Protein AF-A0A2V5W8W7-F1 (afdb_monomer)

Secondary structure (DSSP, 8-state):
-PPEEEEEEEE-SSSEEEEEEEEEE--SS-EEEEEEEEESSSSSTTPEEEEEEE--TTS--EEEEEE-TTPEEEEEEEEES---EEEEEEE----EEEE----EEEETT--EEEE-EEES---TTS--EEEEEETTEE-TT--SSEEEE-S--GGG-EEEEEEEEETTEEEEPPPEEEEEE---S--EEEEEEEETTEEEEEEES-TT-EEEEEEESSSSS-EE---S-----EETTEEPPP-TTEEE-SS-EEEEETT-S--EEEEEE---HHHHHHHHHHHHHHHHHHHHHHTTTS--TT----HHHHGGGSGGG----GGGGGG--HHHHEE---TTS--EETTTEE------

Structure (mmCIF, N/CA/C/O backbone):
data_AF-A0A2V5W8W7-F1
#
_entry.id   AF-A0A2V5W8W7-F1
#
loop_
_atom_site.group_PDB
_atom_site.id
_atom_site.type_symbol
_atom_site.label_atom_id
_atom_site.label_alt_id
_atom_site.label_comp_id
_atom_site.label_asym_id
_atom_site.label_entity_id
_atom_site.label_seq_id
_atom_site.pdbx_PDB_ins_code
_atom_site.Cartn_x
_atom_site.Cartn_y
_atom_site.Cartn_z
_atom_site.occupancy
_atom_site.B_iso_or_equiv
_atom_site.auth_seq_id
_atom_site.auth_comp_id
_atom_site.auth_asym_id
_atom_site.auth_atom_id
_atom_site.pdbx_PDB_model_num
ATOM 1 N N . MET A 1 1 ? 43.381 13.375 -22.932 1.00 46.84 1 MET A N 1
ATOM 2 C CA . MET A 1 1 ? 42.716 12.130 -22.497 1.00 46.84 1 MET A CA 1
ATOM 3 C C . MET A 1 1 ? 41.820 11.693 -23.639 1.00 46.84 1 MET A C 1
ATOM 5 O O . MET A 1 1 ? 40.972 12.475 -24.045 1.00 46.84 1 MET A O 1
ATOM 9 N N . THR A 1 2 ? 42.087 10.545 -24.253 1.00 53.31 2 THR A N 1
ATOM 10 C CA . THR A 1 2 ? 41.260 10.010 -25.344 1.00 53.31 2 THR A CA 1
ATOM 11 C C . THR A 1 2 ? 39.980 9.432 -24.752 1.00 53.31 2 THR A C 1
ATOM 13 O O . THR A 1 2 ? 40.057 8.518 -23.934 1.00 53.31 2 THR A O 1
ATOM 16 N N . ASN A 1 3 ? 38.820 9.970 -25.135 1.00 62.59 3 ASN A N 1
ATOM 17 C CA . ASN A 1 3 ? 37.530 9.375 -24.789 1.00 62.59 3 ASN A CA 1
ATOM 18 C C . ASN A 1 3 ? 37.448 7.985 -25.428 1.00 62.59 3 ASN A C 1
ATOM 20 O O . ASN A 1 3 ? 37.616 7.855 -26.642 1.00 62.59 3 ASN A O 1
ATOM 24 N N . ALA A 1 4 ? 37.209 6.964 -24.611 1.00 76.44 4 ALA A N 1
ATOM 25 C CA . ALA A 1 4 ? 36.971 5.604 -25.070 1.00 76.44 4 ALA A CA 1
ATOM 26 C C . ALA A 1 4 ? 35.471 5.308 -24.995 1.00 76.44 4 ALA A C 1
ATOM 28 O O . ALA A 1 4 ? 34.757 5.849 -24.146 1.00 76.44 4 ALA A O 1
ATOM 29 N N . SER A 1 5 ? 34.986 4.454 -25.895 1.00 83.38 5 SER A N 1
ATOM 30 C CA . SER A 1 5 ? 33.597 4.006 -25.885 1.00 83.38 5 SER A CA 1
ATOM 31 C C . SER A 1 5 ? 33.511 2.498 -26.014 1.00 83.38 5 SER A C 1
ATOM 33 O O . SER A 1 5 ? 34.171 1.924 -26.882 1.00 83.38 5 SER A O 1
ATOM 35 N N . VAL A 1 6 ? 32.647 1.887 -25.215 1.00 86.25 6 VAL A N 1
ATOM 36 C CA . VAL A 1 6 ? 32.260 0.482 -25.354 1.00 86.25 6 VAL A CA 1
ATOM 37 C C . VAL A 1 6 ? 30.863 0.432 -25.950 1.00 86.25 6 VAL A C 1
ATOM 39 O O . VAL A 1 6 ? 29.999 1.226 -25.574 1.00 86.25 6 VAL A O 1
ATOM 42 N N . TRP A 1 7 ? 30.661 -0.490 -26.886 1.00 87.81 7 TRP A N 1
ATOM 43 C CA . TRP A 1 7 ? 29.392 -0.690 -27.571 1.00 87.81 7 TRP A CA 1
ATOM 44 C C . TRP A 1 7 ? 28.920 -2.123 -27.409 1.00 87.81 7 TRP A C 1
ATOM 46 O O . TRP A 1 7 ? 29.720 -3.056 -27.474 1.00 87.81 7 TRP A O 1
ATOM 56 N N . TRP A 1 8 ? 27.614 -2.294 -27.259 1.00 89.25 8 TRP A N 1
ATOM 57 C CA . TRP A 1 8 ? 26.975 -3.599 -27.328 1.00 89.25 8 TRP A CA 1
ATOM 58 C C . TRP A 1 8 ? 25.618 -3.487 -28.017 1.00 89.25 8 TRP A C 1
ATOM 60 O O . TRP A 1 8 ? 24.941 -2.459 -27.953 1.00 89.25 8 TRP A O 1
ATOM 70 N N . SER A 1 9 ? 25.229 -4.564 -28.694 1.00 89.88 9 SER A N 1
ATOM 71 C CA . SER A 1 9 ? 23.929 -4.671 -29.346 1.00 89.88 9 SER A CA 1
ATOM 72 C C . SER A 1 9 ? 22.943 -5.385 -28.430 1.00 89.88 9 SER A C 1
ATOM 74 O O . SER A 1 9 ? 23.269 -6.400 -27.817 1.00 89.88 9 SER A O 1
ATOM 76 N N . TRP A 1 10 ? 21.720 -4.876 -28.372 1.00 91.94 10 TRP A N 1
ATOM 77 C CA . TRP A 1 10 ? 20.613 -5.475 -27.642 1.00 91.94 10 TRP A CA 1
ATOM 78 C C . TRP A 1 10 ? 19.365 -5.465 -28.526 1.00 91.94 10 TRP A C 1
ATOM 80 O O . TRP A 1 10 ? 19.075 -4.465 -29.179 1.00 91.94 10 TRP A O 1
ATOM 90 N N . VAL A 1 11 ? 18.639 -6.580 -28.575 1.00 91.38 11 VAL A N 1
ATOM 91 C CA . VAL A 1 11 ? 17.399 -6.700 -29.352 1.00 91.38 11 VAL A CA 1
ATOM 92 C C . VAL A 1 11 ? 16.232 -6.718 -28.382 1.00 91.38 11 VAL A C 1
ATOM 94 O O . VAL A 1 11 ? 16.190 -7.564 -27.491 1.00 91.38 11 VAL A O 1
ATOM 97 N N . ALA A 1 12 ? 15.291 -5.798 -28.571 1.00 89.81 12 ALA A N 1
ATOM 98 C CA . ALA A 1 12 ? 14.105 -5.730 -27.732 1.00 89.81 12 ALA A CA 1
ATOM 99 C C . ALA A 1 12 ? 13.198 -6.942 -27.961 1.00 89.81 12 ALA A C 1
ATOM 101 O O . ALA A 1 12 ? 12.876 -7.286 -29.103 1.00 89.81 12 ALA A O 1
ATOM 102 N N . SER A 1 13 ? 12.766 -7.570 -26.873 1.00 88.56 13 SER A N 1
ATOM 103 C CA . SER A 1 13 ? 11.838 -8.699 -26.893 1.00 88.56 13 SER A CA 1
ATOM 104 C C . SER A 1 13 ? 10.384 -8.241 -26.791 1.00 88.56 13 SER A C 1
ATOM 106 O O . SER A 1 13 ? 9.493 -8.876 -27.357 1.00 88.56 13 SER A O 1
ATOM 108 N N . THR A 1 14 ? 10.147 -7.099 -26.140 1.00 85.12 14 THR A N 1
ATOM 109 C CA . THR A 1 14 ? 8.818 -6.508 -25.960 1.00 85.12 14 THR A CA 1
ATOM 110 C C . THR A 1 14 ? 8.793 -5.028 -26.347 1.00 85.12 14 THR A C 1
ATOM 112 O O . THR A 1 14 ? 9.828 -4.382 -26.511 1.00 85.12 14 THR A O 1
ATOM 115 N N . SER A 1 15 ? 7.591 -4.482 -26.560 1.00 87.62 15 SER A N 1
ATOM 116 C CA . SER A 1 15 ? 7.398 -3.039 -26.723 1.00 87.62 15 SER A CA 1
ATOM 117 C C . SER A 1 15 ? 7.250 -2.375 -25.363 1.00 87.62 15 SER A C 1
ATOM 119 O O . SER A 1 15 ? 6.415 -2.808 -24.566 1.00 87.62 15 SER A O 1
ATOM 121 N N . GLY A 1 16 ? 7.952 -1.271 -25.138 1.00 86.88 16 GLY A N 1
ATOM 122 C CA . GLY A 1 16 ? 7.753 -0.468 -23.938 1.00 86.88 16 GLY A CA 1
ATOM 123 C C . GLY A 1 16 ? 9.021 0.218 -23.450 1.00 86.88 16 GLY A C 1
ATOM 124 O O . GLY A 1 16 ? 10.046 0.202 -24.133 1.00 86.88 16 GLY A O 1
ATOM 125 N N . PRO A 1 17 ? 8.954 0.859 -22.277 1.00 89.75 17 PRO A N 1
ATOM 126 C CA . PRO A 1 17 ? 10.115 1.453 -21.644 1.00 89.75 17 PRO A CA 1
ATOM 127 C C . PRO A 1 17 ? 11.169 0.397 -21.304 1.00 89.75 17 PRO A C 1
ATOM 129 O O . PRO A 1 17 ? 10.857 -0.708 -20.860 1.00 89.75 17 PRO A O 1
ATOM 132 N N . VAL A 1 18 ? 12.426 0.777 -21.477 1.00 90.31 18 VAL A N 1
ATOM 133 C CA . VAL A 1 18 ? 13.604 -0.001 -21.107 1.00 90.31 18 VAL A CA 1
ATOM 134 C C . VAL A 1 18 ? 14.510 0.900 -20.299 1.00 90.31 18 VAL A C 1
ATOM 136 O O . VAL A 1 18 ? 14.784 2.029 -20.710 1.00 90.31 18 VAL A O 1
ATOM 139 N N . THR A 1 19 ? 14.987 0.398 -19.167 1.00 90.25 19 THR A N 1
ATOM 140 C CA . THR A 1 19 ? 15.919 1.113 -18.298 1.00 90.25 19 THR A CA 1
ATOM 141 C C . THR A 1 19 ? 17.306 0.494 -18.397 1.00 90.25 19 THR A C 1
ATOM 143 O O . THR A 1 19 ? 17.494 -0.704 -18.178 1.00 90.25 19 THR A O 1
ATOM 146 N N . LEU A 1 20 ? 18.280 1.340 -18.717 1.00 89.62 20 LEU A N 1
ATOM 147 C CA . LEU A 1 20 ? 19.706 1.067 -18.606 1.00 89.62 20 LEU A CA 1
ATOM 148 C C . LEU A 1 20 ? 20.193 1.638 -17.287 1.00 89.62 20 LEU A C 1
ATOM 150 O O . LEU A 1 20 ? 19.921 2.798 -16.995 1.00 89.62 20 LEU A O 1
ATOM 154 N N . GLU A 1 21 ? 20.927 0.853 -16.516 1.00 86.56 21 GLU A N 1
ATOM 155 C CA . GLU A 1 21 ? 21.410 1.257 -15.200 1.00 86.56 21 GLU A CA 1
ATOM 156 C C . GLU A 1 21 ? 22.853 0.805 -15.004 1.00 86.56 21 GLU A C 1
ATOM 158 O O . GLU A 1 21 ? 23.174 -0.368 -15.215 1.00 86.56 21 GLU A O 1
ATOM 163 N N . VAL A 1 22 ? 23.723 1.724 -14.578 1.00 83.69 22 VAL A N 1
ATOM 164 C CA . VAL A 1 22 ? 25.091 1.376 -14.168 1.00 83.69 22 VAL A CA 1
ATOM 165 C C . VAL A 1 22 ? 25.065 0.931 -12.710 1.00 83.69 22 VAL A C 1
ATOM 167 O O . VAL A 1 22 ? 24.858 1.741 -11.807 1.00 83.69 22 VAL A O 1
ATOM 170 N N . LEU A 1 23 ? 25.292 -0.362 -12.482 1.00 81.06 23 LEU A N 1
ATOM 171 C CA . LEU A 1 23 ? 25.278 -0.963 -11.147 1.00 81.06 23 LEU A CA 1
ATOM 172 C C . LEU A 1 23 ? 26.592 -0.734 -10.396 1.00 81.06 23 LEU A C 1
ATOM 174 O O . LEU A 1 23 ? 26.587 -0.509 -9.188 1.00 81.06 23 LEU A O 1
ATOM 178 N N . SER A 1 24 ? 27.722 -0.793 -11.100 1.00 79.19 24 SER A N 1
ATOM 179 C CA . SER A 1 24 ? 29.052 -0.596 -10.519 1.00 79.19 24 SER A CA 1
ATOM 180 C C . SER A 1 24 ? 30.058 -0.147 -11.573 1.00 79.19 24 SER A C 1
ATOM 182 O O . SER A 1 24 ? 29.868 -0.385 -12.768 1.00 79.19 24 SER A O 1
ATOM 184 N N . PHE A 1 25 ? 31.129 0.503 -11.121 1.00 77.31 25 PHE A N 1
ATOM 185 C CA . PHE A 1 25 ? 32.280 0.874 -11.938 1.00 77.31 25 PHE A CA 1
ATOM 186 C C . PHE A 1 25 ? 33.530 1.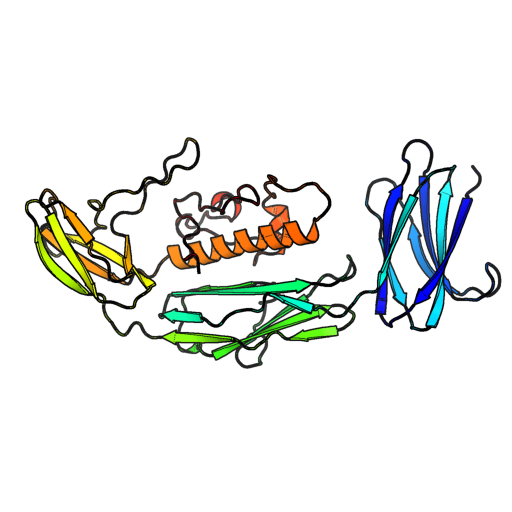033 -11.057 1.00 77.31 25 PHE A C 1
ATOM 188 O O . PHE A 1 25 ? 33.411 1.322 -9.864 1.00 77.31 25 PHE A O 1
ATOM 195 N N . SER A 1 26 ? 34.728 0.842 -11.614 1.00 74.25 26 SER A N 1
ATOM 196 C CA . SER A 1 26 ? 35.977 1.059 -10.871 1.00 74.25 26 SER A CA 1
ATOM 197 C C . SER A 1 26 ? 36.223 2.556 -10.607 1.00 74.25 26 SER A C 1
ATOM 199 O O . SER A 1 26 ? 36.074 3.390 -11.491 1.00 74.25 26 SER A O 1
ATOM 201 N N . THR A 1 27 ? 36.596 2.929 -9.378 1.00 65.38 27 THR A N 1
ATOM 202 C CA . THR A 1 27 ? 36.672 4.345 -8.950 1.00 65.38 27 THR A CA 1
ATOM 203 C C . THR A 1 27 ? 38.059 4.975 -9.050 1.00 65.38 27 THR A C 1
ATOM 205 O O . THR A 1 27 ? 38.181 6.189 -8.919 1.00 65.38 27 THR A O 1
ATOM 208 N N . ASN A 1 28 ? 39.113 4.174 -9.232 1.00 61.91 28 ASN A N 1
ATOM 209 C CA . ASN A 1 28 ? 40.481 4.661 -9.025 1.00 61.91 28 ASN A CA 1
ATOM 210 C C . ASN A 1 28 ? 41.075 5.387 -10.240 1.00 61.91 28 ASN A C 1
ATOM 212 O O . ASN A 1 28 ? 41.965 6.200 -10.043 1.00 61.91 28 ASN A O 1
ATOM 216 N N . ASP A 1 29 ? 40.547 5.170 -11.451 1.00 61.09 29 ASP A N 1
ATOM 217 C CA . ASP A 1 29 ? 40.968 5.893 -12.666 1.00 61.09 29 ASP A CA 1
ATOM 218 C C . ASP A 1 29 ? 39.866 6.028 -13.733 1.00 61.09 29 ASP A C 1
ATOM 220 O O . ASP A 1 29 ? 39.962 6.887 -14.611 1.00 61.09 29 ASP A O 1
ATOM 224 N N . PHE A 1 30 ? 38.810 5.214 -13.684 1.00 68.81 30 PHE A N 1
ATOM 225 C CA . PHE A 1 30 ? 37.739 5.231 -14.675 1.00 68.81 30 PHE A CA 1
ATOM 226 C C . PHE A 1 30 ? 36.708 6.320 -14.354 1.00 68.81 30 PHE A C 1
ATOM 228 O O . PHE A 1 30 ? 36.117 6.345 -13.274 1.00 68.81 30 PHE A O 1
ATOM 235 N N . LYS A 1 31 ? 36.488 7.238 -15.303 1.00 74.00 31 LYS A N 1
ATOM 236 C CA . LYS A 1 31 ? 35.411 8.234 -15.214 1.00 74.00 31 LYS A CA 1
ATOM 237 C C . LYS A 1 31 ? 34.349 7.907 -16.242 1.00 74.00 31 LYS A C 1
ATOM 239 O O . LYS A 1 31 ? 34.639 7.847 -17.438 1.00 74.00 31 LYS A O 1
ATOM 244 N N . LEU A 1 32 ? 33.125 7.729 -15.765 1.0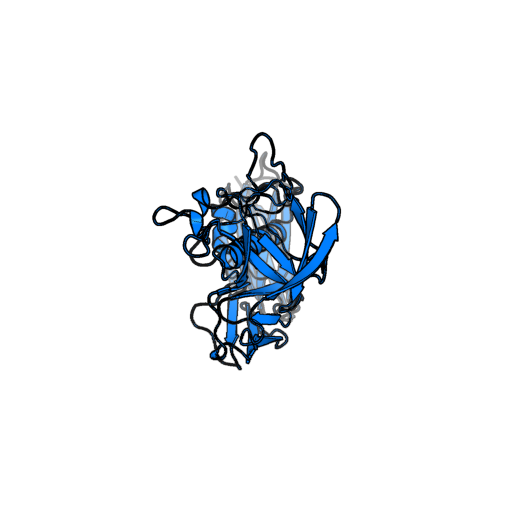0 76.19 32 LEU A N 1
ATOM 245 C CA . LEU A 1 32 ? 31.952 7.652 -16.619 1.00 76.19 32 LEU A CA 1
ATOM 246 C C . LEU A 1 32 ? 31.731 9.010 -17.300 1.00 76.19 32 LEU A C 1
ATOM 248 O O . LEU A 1 32 ? 31.947 10.054 -16.693 1.00 76.19 32 LEU A O 1
ATOM 252 N N . GLY A 1 33 ? 31.367 8.974 -18.580 1.00 81.81 33 GLY A N 1
ATOM 253 C CA . GLY A 1 33 ? 31.114 10.153 -19.403 1.00 81.81 33 GLY A CA 1
ATOM 254 C C . GLY A 1 33 ? 29.653 10.249 -19.824 1.00 81.81 33 GLY A C 1
ATOM 255 O O . GLY A 1 33 ? 28.974 11.201 -19.460 1.00 81.81 33 GLY A O 1
ATOM 256 N N . ALA A 1 34 ? 29.154 9.270 -20.580 1.00 86.19 34 ALA A N 1
ATOM 257 C CA . ALA A 1 34 ? 27.769 9.257 -21.054 1.00 86.19 34 ALA A CA 1
ATOM 258 C C . ALA A 1 34 ? 27.275 7.835 -21.348 1.00 86.19 34 ALA A C 1
ATOM 260 O O . ALA A 1 34 ? 28.076 6.965 -21.692 1.00 86.19 34 ALA A O 1
ATOM 261 N N . ILE A 1 35 ? 25.962 7.616 -21.268 1.00 89.12 35 ILE A N 1
ATOM 262 C CA . ILE A 1 35 ? 25.295 6.474 -21.909 1.00 89.12 35 ILE A CA 1
ATOM 263 C C . ILE A 1 35 ? 24.465 7.000 -23.061 1.00 89.12 35 ILE A C 1
ATOM 265 O O . ILE A 1 35 ? 23.683 7.923 -22.860 1.00 89.12 35 ILE A O 1
ATOM 269 N N . ASP A 1 36 ? 24.583 6.365 -24.224 1.00 90.19 36 ASP A N 1
ATOM 270 C CA . ASP A 1 36 ? 23.767 6.664 -25.394 1.00 90.19 36 ASP A CA 1
ATOM 271 C C . ASP A 1 36 ? 23.129 5.404 -25.972 1.00 90.19 36 ASP A C 1
ATOM 273 O O . ASP A 1 36 ? 23.681 4.304 -25.912 1.00 90.19 36 ASP A O 1
ATOM 277 N N . VAL A 1 37 ? 21.976 5.590 -26.595 1.00 92.25 37 VAL A N 1
ATOM 278 C CA . VAL A 1 37 ? 21.189 4.560 -27.260 1.00 92.25 37 VAL A CA 1
ATOM 279 C C . VAL A 1 37 ? 20.973 4.990 -28.696 1.00 92.25 37 VAL A C 1
ATOM 281 O O . VAL A 1 37 ? 20.543 6.111 -28.967 1.00 92.25 37 VAL A O 1
ATOM 284 N N . TRP A 1 38 ? 21.250 4.078 -29.614 1.00 91.25 38 TRP A N 1
ATOM 285 C CA . TRP A 1 38 ? 21.109 4.276 -31.048 1.00 91.25 38 TRP A CA 1
ATOM 286 C C . TRP A 1 38 ? 20.330 3.111 -31.661 1.00 91.25 38 TRP A C 1
ATOM 288 O O . TRP A 1 38 ? 20.269 2.025 -31.091 1.00 91.25 38 TRP A O 1
ATOM 298 N N . THR A 1 39 ? 19.757 3.310 -32.843 1.00 88.50 39 THR A N 1
ATOM 299 C CA . THR A 1 39 ? 19.228 2.232 -33.702 1.00 88.50 39 THR A CA 1
ATOM 300 C C . THR A 1 39 ? 19.976 2.209 -35.027 1.00 88.50 39 THR A C 1
ATOM 302 O O . THR A 1 39 ? 20.524 3.232 -35.433 1.00 88.50 39 THR A O 1
ATOM 305 N N . GLY A 1 40 ? 19.994 1.059 -35.706 1.00 76.81 40 GLY A N 1
ATOM 306 C CA . G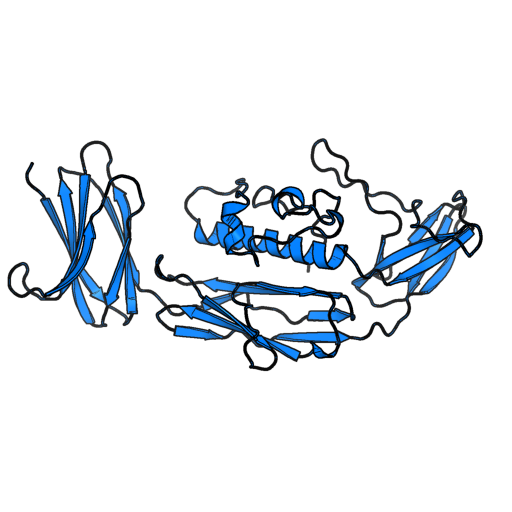LY A 1 40 ? 20.644 0.880 -37.010 1.00 76.81 40 GLY A CA 1
ATOM 307 C C . GLY A 1 40 ? 21.702 -0.227 -37.008 1.00 76.81 40 GLY A C 1
ATOM 308 O O . GLY A 1 40 ? 22.147 -0.692 -35.958 1.00 76.81 40 GLY A O 1
ATOM 309 N N . THR A 1 41 ? 22.087 -0.678 -38.203 1.00 65.81 41 THR A N 1
ATOM 310 C CA . THR A 1 41 ? 22.961 -1.848 -38.397 1.00 65.81 41 THR A CA 1
ATOM 311 C C . THR A 1 41 ? 24.440 -1.501 -38.578 1.00 65.81 41 THR A C 1
ATOM 313 O O . THR A 1 41 ? 25.268 -2.392 -38.439 1.00 65.81 41 THR A O 1
ATOM 316 N N . ASN A 1 42 ? 24.789 -0.230 -38.830 1.00 59.94 42 ASN A N 1
ATOM 317 C CA . ASN A 1 42 ? 26.167 0.228 -39.042 1.00 59.94 42 ASN A CA 1
ATOM 318 C C . ASN A 1 42 ? 26.442 1.509 -38.235 1.00 59.94 42 ASN A C 1
ATOM 320 O O . ASN A 1 42 ? 25.964 2.587 -38.575 1.00 59.94 42 ASN A O 1
ATOM 324 N N . LEU A 1 43 ? 27.218 1.408 -37.159 1.00 64.00 43 LEU A N 1
ATOM 325 C CA . LEU A 1 43 ? 27.724 2.575 -36.430 1.00 64.00 43 LEU A CA 1
ATOM 326 C C . LEU A 1 43 ? 29.097 2.981 -36.986 1.00 64.00 43 LEU A C 1
ATOM 328 O O . LEU A 1 43 ? 29.912 2.090 -37.223 1.00 64.00 43 LEU A O 1
ATOM 332 N N . PRO A 1 44 ? 29.406 4.283 -37.170 1.00 54.00 44 PRO A N 1
ATOM 333 C CA . PRO A 1 44 ? 28.592 5.465 -36.858 1.00 54.00 44 PRO A CA 1
ATOM 334 C C . PRO A 1 44 ? 27.750 5.996 -38.042 1.00 54.00 44 PRO A C 1
ATOM 336 O O . PRO A 1 44 ? 27.027 6.975 -37.881 1.00 54.00 44 PRO A O 1
ATOM 339 N N . SER A 1 45 ? 27.842 5.405 -39.238 1.00 57.00 45 SER A N 1
ATOM 340 C CA . SER A 1 45 ? 27.116 5.861 -40.433 1.00 57.00 45 SER A CA 1
ATOM 341 C C . SER A 1 45 ? 25.842 5.053 -40.680 1.00 57.00 45 SER A C 1
ATOM 343 O O . SER A 1 45 ? 25.911 3.896 -41.090 1.00 57.00 45 SER A O 1
ATOM 345 N N . GLY A 1 46 ? 24.685 5.696 -40.501 1.00 62.03 46 GLY A N 1
ATOM 346 C CA . GLY A 1 46 ? 23.360 5.081 -40.673 1.00 62.03 46 GLY A CA 1
ATOM 347 C C . GLY A 1 46 ? 22.646 4.754 -39.359 1.00 62.03 46 GLY A C 1
ATOM 348 O O . GLY A 1 46 ? 21.661 4.019 -39.373 1.00 62.03 46 GLY A O 1
ATOM 349 N N . SER A 1 47 ? 23.128 5.289 -38.234 1.00 72.12 47 SER A N 1
ATOM 350 C CA . SER A 1 47 ? 22.487 5.146 -36.930 1.00 72.12 47 SER A CA 1
ATOM 351 C C . SER A 1 47 ? 21.616 6.343 -36.559 1.00 72.12 47 SER A C 1
ATOM 353 O O . SER A 1 47 ? 22.053 7.485 -36.698 1.00 72.12 47 SER A O 1
ATOM 355 N N . ASN A 1 48 ? 20.437 6.088 -35.994 1.00 85.50 48 ASN A N 1
ATOM 356 C CA . ASN A 1 48 ? 19.581 7.131 -35.430 1.00 85.50 48 ASN A CA 1
ATOM 357 C C . ASN A 1 48 ? 19.761 7.186 -33.913 1.00 85.50 48 ASN A C 1
ATOM 359 O O . ASN A 1 48 ? 19.628 6.161 -33.241 1.00 85.50 48 ASN A O 1
ATOM 363 N N . PHE A 1 49 ? 20.058 8.373 -33.382 1.00 88.06 49 PHE A N 1
ATOM 364 C CA . PHE A 1 49 ? 20.107 8.607 -31.940 1.00 88.06 49 PHE A CA 1
ATOM 365 C C . PHE A 1 49 ? 18.708 8.436 -31.342 1.00 88.06 49 PHE A C 1
ATOM 367 O O . PHE A 1 49 ? 17.739 8.975 -31.876 1.00 88.06 49 PHE A O 1
ATOM 374 N N . VAL A 1 50 ? 18.607 7.686 -30.247 1.00 91.19 50 VAL A N 1
ATOM 375 C CA . VAL A 1 50 ? 17.346 7.418 -29.541 1.00 91.19 50 VAL A CA 1
ATOM 376 C C . VAL A 1 50 ? 17.290 8.208 -28.242 1.00 91.19 50 VAL A C 1
ATOM 378 O O . VAL A 1 50 ? 16.321 8.920 -27.996 1.00 91.19 50 VAL A O 1
ATOM 381 N N . ALA A 1 51 ? 18.312 8.065 -27.398 1.00 91.00 51 ALA A N 1
ATOM 382 C CA . ALA A 1 51 ? 18.364 8.682 -26.079 1.00 91.00 51 ALA A CA 1
ATOM 383 C C . ALA A 1 51 ? 19.804 8.721 -25.564 1.00 91.00 51 ALA A C 1
ATOM 385 O O . ALA A 1 51 ? 20.630 7.910 -25.977 1.00 91.00 51 ALA A O 1
ATOM 386 N N . GLY A 1 52 ? 20.096 9.618 -24.626 1.00 88.81 52 GLY A N 1
ATOM 387 C CA . GLY A 1 52 ? 21.396 9.657 -23.970 1.00 88.81 52 GLY A CA 1
ATOM 388 C C . GLY A 1 52 ? 21.389 10.505 -22.707 1.00 88.81 52 GLY A C 1
ATOM 389 O O . GLY A 1 52 ? 20.508 11.344 -22.517 1.00 88.81 52 GLY A O 1
ATOM 390 N N . ILE A 1 53 ? 22.358 10.257 -21.832 1.00 86.62 53 ILE A N 1
ATOM 391 C CA . ILE A 1 53 ? 22.541 10.977 -20.571 1.00 86.62 53 ILE A CA 1
ATOM 392 C C . ILE A 1 53 ? 24.029 11.123 -20.252 1.00 86.62 53 ILE A C 1
ATOM 394 O O . ILE A 1 53 ? 24.800 10.176 -20.415 1.00 86.62 53 ILE A O 1
ATOM 398 N N . SER A 1 54 ? 24.423 12.298 -19.759 1.00 85.00 54 SER A N 1
ATOM 399 C CA . SER A 1 54 ? 25.755 12.527 -19.194 1.00 85.00 54 SER A CA 1
ATOM 400 C C . SER A 1 54 ? 25.849 11.935 -17.790 1.00 85.00 54 SER A C 1
ATOM 402 O O . SER A 1 54 ? 24.949 12.100 -16.968 1.00 85.00 54 SER A O 1
ATOM 404 N N . LEU A 1 55 ? 26.949 11.246 -17.512 1.00 76.38 55 LEU A N 1
ATOM 405 C CA . LEU A 1 55 ? 27.193 10.554 -16.257 1.00 76.38 55 LEU A CA 1
ATOM 406 C C . LEU A 1 55 ? 28.135 11.380 -15.377 1.00 76.38 55 LEU A C 1
ATOM 408 O O . LEU A 1 55 ? 29.350 11.252 -15.485 1.00 76.38 55 LEU A O 1
ATOM 412 N N . ASP A 1 56 ? 27.581 12.215 -14.497 1.00 65.19 56 ASP A N 1
ATOM 413 C CA . ASP A 1 56 ? 28.376 12.942 -13.501 1.00 65.19 56 ASP A CA 1
ATOM 414 C C . ASP A 1 56 ? 28.624 12.091 -12.242 1.00 65.19 56 ASP A C 1
ATOM 416 O O . ASP A 1 56 ? 27.771 11.326 -11.783 1.00 65.19 56 ASP A O 1
ATOM 420 N N . ILE A 1 57 ? 29.823 12.228 -11.670 1.00 53.78 57 ILE A N 1
ATOM 421 C CA . ILE A 1 57 ? 30.313 11.434 -10.535 1.00 53.78 57 ILE A CA 1
ATOM 422 C C . ILE A 1 57 ? 29.457 11.737 -9.289 1.00 53.78 57 ILE A C 1
ATOM 424 O O . ILE A 1 57 ? 29.527 12.841 -8.754 1.00 53.78 57 ILE A O 1
ATOM 428 N N . GLY A 1 58 ? 28.668 10.766 -8.804 1.00 51.59 58 GLY A N 1
ATOM 429 C CA . GLY A 1 58 ? 27.996 10.862 -7.493 1.00 51.59 58 GLY A CA 1
ATOM 430 C C . GLY A 1 58 ? 26.571 10.303 -7.366 1.00 51.59 58 GLY A C 1
ATOM 431 O O . GLY A 1 58 ? 26.021 10.343 -6.267 1.00 51.59 58 GLY A O 1
ATOM 432 N N . ARG A 1 59 ? 25.949 9.776 -8.430 1.00 53.28 59 ARG A N 1
ATOM 433 C CA . ARG A 1 59 ? 24.637 9.093 -8.361 1.00 53.28 59 ARG A CA 1
ATOM 434 C C . ARG A 1 59 ? 24.632 7.838 -9.227 1.00 53.28 59 ARG A C 1
ATOM 436 O O . ARG A 1 59 ? 25.313 7.831 -10.242 1.00 53.28 59 ARG A O 1
ATOM 443 N N . HIS A 1 60 ? 23.854 6.818 -8.845 1.00 61.50 60 HIS A N 1
ATOM 444 C CA . HIS A 1 60 ? 23.533 5.668 -9.703 1.00 61.50 60 HIS A CA 1
ATOM 445 C C . HIS A 1 60 ? 22.770 6.174 -10.934 1.00 61.50 60 HIS A C 1
ATOM 447 O O . HIS A 1 60 ? 21.608 6.568 -10.799 1.00 61.50 60 HIS A O 1
ATOM 453 N N . PRO A 1 61 ? 23.402 6.254 -12.114 1.00 76.50 61 PRO A N 1
ATOM 454 C CA . PRO A 1 61 ? 22.763 6.854 -13.259 1.00 76.50 61 PRO A CA 1
ATOM 455 C C . PRO A 1 61 ? 21.974 5.803 -14.032 1.00 76.50 61 PRO A C 1
ATOM 457 O O . PRO A 1 61 ? 22.467 4.709 -14.326 1.00 76.50 61 PRO A O 1
ATOM 460 N N . PHE A 1 62 ? 20.750 6.170 -14.391 1.00 82.25 62 PHE A N 1
ATOM 461 C CA . PHE A 1 62 ? 19.887 5.366 -15.237 1.00 82.25 62 PHE A CA 1
ATOM 462 C C . PHE A 1 62 ? 19.408 6.176 -16.444 1.00 82.25 62 PHE A C 1
ATOM 464 O O . PHE A 1 62 ? 19.233 7.393 -16.368 1.00 82.25 62 PHE A O 1
ATOM 471 N N . LEU A 1 63 ? 19.178 5.486 -17.558 1.00 87.56 63 LEU A N 1
ATOM 472 C CA . LEU A 1 63 ? 18.595 6.032 -18.779 1.00 87.56 63 LEU A CA 1
ATOM 473 C C . LEU A 1 63 ? 17.381 5.191 -19.160 1.00 87.56 63 LEU A C 1
ATOM 475 O O . LEU A 1 63 ? 17.503 3.979 -19.322 1.00 87.56 63 LEU A O 1
ATOM 479 N N . THR A 1 64 ? 16.232 5.835 -19.348 1.00 89.19 64 THR A N 1
ATOM 480 C CA . THR A 1 64 ? 15.020 5.172 -19.838 1.00 89.19 64 THR A CA 1
ATOM 481 C C . THR A 1 64 ? 14.733 5.601 -21.271 1.00 89.19 64 THR A C 1
ATOM 483 O O . THR A 1 64 ? 14.757 6.792 -21.576 1.00 89.19 64 THR A O 1
ATOM 486 N N . PHE A 1 65 ? 14.428 4.645 -22.146 1.00 91.06 65 PHE A N 1
ATOM 487 C CA . PHE A 1 65 ? 14.001 4.897 -23.525 1.00 91.06 65 PHE A CA 1
ATOM 488 C C . PHE A 1 65 ? 12.881 3.933 -23.929 1.00 91.06 65 PHE A C 1
ATOM 490 O O . PHE A 1 65 ? 12.669 2.917 -23.275 1.00 91.06 65 PHE A O 1
ATOM 497 N N . SER A 1 66 ? 12.139 4.251 -24.991 1.00 91.25 66 SER A N 1
ATOM 498 C CA . SER A 1 66 ? 11.089 3.364 -25.512 1.00 91.25 66 SER A CA 1
ATOM 499 C C . SER A 1 66 ? 11.657 2.422 -26.569 1.00 91.25 66 SER A C 1
ATOM 501 O O . SER A 1 66 ? 12.226 2.877 -27.564 1.00 91.25 66 SER A O 1
ATOM 503 N N . ALA A 1 67 ? 11.485 1.119 -26.362 1.00 91.38 67 ALA A N 1
ATOM 504 C CA . ALA A 1 67 ? 11.922 0.077 -27.273 1.00 91.38 67 ALA A CA 1
ATOM 505 C C . ALA A 1 67 ? 10.759 -0.527 -28.073 1.00 91.38 67 ALA A C 1
ATOM 507 O O . ALA A 1 67 ? 9.623 -0.601 -27.599 1.00 91.38 67 ALA A O 1
ATOM 508 N N . SER A 1 68 ? 11.056 -0.959 -29.300 1.00 91.06 68 SER A N 1
ATOM 509 C CA . SER A 1 68 ? 10.133 -1.678 -30.184 1.00 91.06 68 SER A CA 1
ATOM 510 C C . SER A 1 68 ? 10.634 -3.104 -30.433 1.00 91.06 68 SER A C 1
ATOM 512 O O . SER A 1 68 ? 11.817 -3.271 -30.739 1.00 91.06 68 SER A O 1
ATOM 514 N N . PRO A 1 69 ? 9.767 -4.129 -30.348 1.00 91.56 69 PRO A N 1
ATOM 515 C CA . PRO A 1 69 ? 10.174 -5.529 -30.410 1.00 91.56 69 PRO A CA 1
ATOM 516 C C . PRO A 1 69 ? 10.851 -5.857 -31.745 1.00 91.56 69 PRO A C 1
ATOM 518 O O . PRO A 1 69 ? 10.467 -5.343 -32.796 1.00 91.56 69 PRO A O 1
ATOM 521 N N . GLY A 1 70 ? 11.889 -6.692 -31.699 1.00 89.75 70 GLY A N 1
ATOM 522 C CA . GLY A 1 70 ? 12.697 -7.073 -32.860 1.00 89.75 70 GLY A CA 1
ATOM 523 C C . GLY A 1 70 ? 13.646 -5.984 -33.372 1.00 89.75 70 GLY A C 1
ATOM 524 O O . GLY A 1 70 ? 14.408 -6.237 -34.304 1.00 89.75 70 GLY A O 1
ATOM 525 N N . THR A 1 71 ? 13.641 -4.787 -32.777 1.00 90.06 71 THR A N 1
ATOM 526 C CA . THR A 1 71 ? 14.573 -3.713 -33.148 1.00 90.06 71 THR A CA 1
ATOM 527 C C . THR A 1 71 ? 15.903 -3.901 -32.428 1.00 90.06 71 THR A C 1
ATOM 529 O O . THR A 1 71 ? 15.942 -4.052 -31.205 1.00 90.06 71 THR A O 1
ATOM 532 N N . THR A 1 72 ? 17.001 -3.858 -33.183 1.00 90.56 72 THR A N 1
ATOM 533 C CA . THR A 1 72 ? 18.354 -3.859 -32.621 1.00 90.56 72 THR A CA 1
ATOM 534 C C . THR A 1 72 ? 18.741 -2.449 -32.195 1.00 90.56 72 THR A C 1
ATOM 536 O O . THR A 1 72 ? 18.890 -1.548 -33.027 1.00 90.56 72 THR A O 1
ATOM 539 N N . TYR A 1 73 ? 18.947 -2.280 -30.896 1.00 91.81 73 TYR A N 1
ATOM 540 C CA . TYR A 1 73 ? 19.512 -1.083 -30.299 1.00 91.81 73 TYR A CA 1
ATOM 541 C C . TYR A 1 73 ? 21.007 -1.270 -30.078 1.00 91.81 73 TYR A C 1
ATOM 543 O O . TYR A 1 73 ? 21.470 -2.326 -29.648 1.00 91.81 73 TYR A O 1
ATOM 551 N N . GLN A 1 74 ? 21.757 -0.217 -30.360 1.00 91.25 74 GLN A N 1
ATOM 552 C CA . GLN A 1 74 ? 23.172 -0.131 -30.070 1.00 91.25 74 GLN A CA 1
ATOM 553 C C . GLN A 1 74 ? 23.366 0.782 -28.871 1.00 91.25 74 GLN A C 1
ATOM 555 O O . GLN A 1 74 ? 22.986 1.954 -28.892 1.00 91.25 74 GLN A O 1
ATOM 560 N N . LEU A 1 75 ? 23.942 0.224 -27.823 1.00 91.38 75 LEU A N 1
ATOM 561 C CA . LEU A 1 75 ? 24.100 0.873 -26.540 1.00 91.38 75 LEU A CA 1
ATOM 562 C C . LEU A 1 75 ? 25.573 1.244 -26.383 1.00 91.38 75 LEU A C 1
ATOM 564 O O . LEU A 1 75 ? 26.449 0.399 -26.565 1.00 91.38 75 LEU A O 1
ATOM 568 N N . ARG A 1 76 ? 25.838 2.519 -26.105 1.00 89.38 76 ARG A N 1
ATOM 569 C CA . ARG A 1 76 ? 27.180 3.076 -25.955 1.00 89.38 76 ARG A CA 1
ATOM 570 C C . ARG A 1 76 ? 27.391 3.522 -24.525 1.00 89.38 76 ARG A C 1
ATOM 572 O O . ARG A 1 76 ? 26.616 4.330 -24.025 1.00 89.38 76 ARG A O 1
ATOM 579 N N . LEU A 1 77 ? 28.494 3.094 -23.923 1.00 87.62 77 LEU A N 1
ATOM 580 C CA . LEU A 1 77 ? 29.053 3.722 -22.731 1.00 87.62 77 LEU A CA 1
ATOM 581 C C . LEU A 1 77 ? 30.305 4.500 -23.124 1.00 87.62 77 LEU A C 1
ATOM 583 O O . LEU A 1 77 ? 31.223 3.934 -23.715 1.00 87.62 77 LEU A O 1
ATOM 587 N N . VAL A 1 78 ? 30.346 5.786 -22.796 1.00 85.94 78 VAL A N 1
ATOM 588 C CA . VAL A 1 78 ? 31.501 6.667 -22.984 1.00 85.94 78 VAL A CA 1
ATOM 589 C C . VAL A 1 78 ? 32.160 6.903 -21.633 1.00 85.94 78 VAL A C 1
ATOM 591 O O . VAL A 1 78 ? 31.467 7.151 -20.647 1.00 85.94 78 VAL A O 1
ATOM 594 N N . GLY A 1 79 ? 33.488 6.875 -21.594 1.00 82.19 79 GLY A N 1
ATOM 595 C CA . GLY A 1 79 ? 34.258 7.198 -20.398 1.00 82.19 79 GLY A CA 1
ATOM 596 C C . GLY A 1 79 ? 35.728 7.487 -20.693 1.00 82.19 79 GLY A C 1
ATOM 597 O O . GLY A 1 79 ? 36.150 7.599 -21.850 1.00 82.19 79 GLY A O 1
ATOM 598 N N . THR A 1 80 ? 36.514 7.606 -19.628 1.00 78.00 80 THR A N 1
ATOM 599 C CA . THR A 1 80 ? 37.974 7.761 -19.690 1.00 78.00 80 THR A CA 1
ATOM 600 C C . THR A 1 80 ? 38.674 6.630 -18.949 1.00 78.00 80 THR A C 1
ATOM 602 O O . THR A 1 80 ? 38.174 6.192 -17.916 1.00 78.00 80 THR A O 1
ATOM 605 N N . ASN A 1 81 ? 39.876 6.262 -19.408 1.00 74.69 81 ASN A N 1
ATOM 606 C CA . ASN A 1 81 ? 40.740 5.220 -18.830 1.00 74.69 81 ASN A CA 1
ATOM 607 C C . ASN A 1 81 ? 40.119 3.806 -18.850 1.00 74.69 81 ASN A C 1
ATOM 609 O O . ASN A 1 81 ? 39.029 3.597 -19.378 1.00 74.69 81 ASN A O 1
ATOM 613 N N . TYR A 1 82 ? 40.858 2.821 -18.334 1.00 69.00 82 TYR A N 1
ATOM 614 C CA . TYR A 1 82 ? 40.435 1.420 -18.268 1.00 69.00 82 TYR A CA 1
ATOM 615 C C . TYR A 1 82 ? 39.760 1.124 -16.928 1.00 69.00 82 TYR A C 1
ATOM 617 O O . TYR A 1 82 ? 40.243 1.545 -15.877 1.00 69.00 82 TYR A O 1
ATOM 625 N N . GLY A 1 83 ? 38.662 0.376 -16.961 1.00 74.75 83 GLY A N 1
ATOM 626 C CA . GLY A 1 83 ? 37.939 -0.016 -15.762 1.00 74.75 83 GLY A CA 1
ATOM 627 C C . GLY A 1 83 ? 36.842 -1.024 -16.053 1.00 74.75 83 GLY A C 1
ATOM 628 O O . GLY A 1 83 ? 36.306 -1.063 -17.162 1.00 74.75 83 GLY A O 1
ATOM 629 N N . ASP A 1 84 ? 36.507 -1.812 -15.039 1.00 80.06 84 ASP A N 1
ATOM 630 C CA . ASP A 1 84 ? 35.350 -2.694 -15.084 1.00 80.06 84 ASP A CA 1
ATOM 631 C C . ASP A 1 84 ? 34.096 -1.894 -14.752 1.00 80.06 84 ASP A C 1
ATOM 633 O O . ASP A 1 84 ? 34.104 -1.022 -13.877 1.00 80.06 84 ASP A O 1
ATOM 637 N N . PHE A 1 85 ? 33.004 -2.217 -15.433 1.00 80.00 85 PHE A N 1
ATOM 638 C CA . PHE A 1 85 ? 31.683 -1.694 -15.133 1.00 80.00 85 PHE A CA 1
ATOM 639 C C . PHE A 1 85 ? 30.647 -2.803 -15.268 1.00 80.00 85 PHE A C 1
ATOM 641 O O . PHE A 1 85 ? 30.809 -3.741 -16.047 1.00 80.00 85 PHE A O 1
ATOM 648 N N . THR A 1 86 ? 29.558 -2.673 -14.519 1.00 85.25 86 THR A N 1
ATOM 649 C CA . THR A 1 86 ? 28.386 -3.537 -14.662 1.00 85.25 86 THR A CA 1
ATOM 650 C C . THR A 1 86 ? 27.205 -2.688 -15.088 1.00 85.25 86 THR A C 1
ATOM 652 O O . THR A 1 86 ? 26.851 -1.726 -14.405 1.00 85.25 86 THR A O 1
ATOM 655 N N . LEU A 1 87 ? 26.576 -3.063 -16.199 1.00 86.50 87 LEU A N 1
ATOM 656 C CA . LEU A 1 87 ? 25.337 -2.459 -16.667 1.00 86.50 87 LEU A CA 1
ATOM 657 C C . LEU A 1 87 ? 24.205 -3.482 -16.614 1.00 86.50 87 LEU A C 1
ATOM 659 O O . LEU A 1 87 ? 24.384 -4.643 -16.980 1.00 86.50 87 LEU A O 1
ATOM 663 N N . ARG A 1 88 ? 23.021 -3.023 -16.223 1.00 88.19 88 ARG A N 1
ATOM 664 C CA . ARG A 1 88 ? 21.776 -3.773 -16.321 1.00 88.19 88 ARG A CA 1
ATOM 665 C C . ARG A 1 88 ? 20.860 -3.134 -17.359 1.00 88.19 88 ARG A C 1
ATOM 667 O O . ARG A 1 88 ? 20.642 -1.927 -17.337 1.00 88.19 88 ARG A O 1
ATOM 674 N N . VAL A 1 89 ? 20.317 -3.962 -18.249 1.00 90.19 89 VAL A N 1
ATOM 675 C CA . VAL A 1 89 ? 19.262 -3.594 -19.202 1.00 90.19 89 VAL A CA 1
ATOM 676 C C . VAL A 1 89 ? 17.987 -4.287 -18.752 1.00 90.19 89 VAL A C 1
ATOM 678 O O . VAL A 1 89 ? 17.960 -5.514 -18.672 1.00 90.19 89 VAL A O 1
ATOM 681 N N . THR A 1 90 ? 16.952 -3.516 -18.437 1.00 89.62 90 THR A N 1
ATOM 682 C CA . THR A 1 90 ? 15.692 -4.059 -17.918 1.00 89.62 90 THR A CA 1
ATOM 683 C C . THR A 1 90 ? 14.532 -3.577 -18.768 1.00 89.62 90 THR A C 1
ATOM 685 O O . THR A 1 90 ? 14.266 -2.377 -18.818 1.00 89.62 90 THR A O 1
ATOM 688 N N . GLU A 1 91 ? 13.830 -4.502 -19.423 1.00 89.75 91 GLU A N 1
ATOM 689 C CA . GLU A 1 91 ? 12.536 -4.198 -20.035 1.00 89.75 91 GLU A CA 1
ATOM 690 C C . GLU A 1 91 ? 11.480 -4.029 -18.939 1.00 89.75 91 GLU A C 1
ATOM 692 O O . GLU A 1 91 ? 11.378 -4.845 -18.014 1.00 89.75 91 GLU A O 1
ATOM 697 N N . THR A 1 92 ? 10.684 -2.967 -19.039 1.00 88.88 92 THR A N 1
ATOM 698 C CA . THR A 1 92 ? 9.541 -2.778 -18.153 1.00 88.88 92 THR A CA 1
ATOM 699 C C . THR A 1 92 ? 8.439 -3.758 -18.525 1.00 88.88 92 THR A C 1
ATOM 701 O O . THR A 1 92 ? 8.037 -3.869 -19.679 1.00 88.88 92 THR A O 1
ATOM 704 N N . ASN A 1 93 ? 7.898 -4.439 -17.520 1.00 87.44 93 ASN A N 1
ATOM 705 C CA . ASN A 1 93 ? 6.726 -5.289 -17.652 1.00 87.44 93 ASN A CA 1
ATOM 706 C C . ASN A 1 93 ? 5.486 -4.615 -17.056 1.00 87.44 93 ASN A C 1
ATOM 708 O O . ASN A 1 93 ? 5.574 -3.706 -16.228 1.00 87.44 93 ASN A O 1
ATOM 712 N N . LYS A 1 94 ? 4.308 -5.095 -17.457 1.00 89.25 94 LYS A N 1
ATOM 713 C CA . LYS A 1 94 ? 3.045 -4.738 -16.806 1.00 89.25 94 LYS A CA 1
ATOM 714 C C . LYS A 1 94 ? 3.098 -5.114 -15.309 1.00 89.25 94 LYS A C 1
ATOM 716 O O . LYS A 1 94 ? 3.671 -6.161 -14.997 1.00 89.25 94 LYS A O 1
ATOM 721 N N . PRO A 1 95 ? 2.493 -4.329 -14.393 1.00 93.69 95 PRO A N 1
ATOM 722 C CA . PRO A 1 95 ? 2.479 -4.668 -12.972 1.00 93.69 95 PRO A CA 1
ATOM 723 C C . PRO A 1 95 ? 1.826 -6.032 -12.720 1.00 93.69 95 PRO A C 1
ATOM 725 O O . PRO A 1 95 ? 0.797 -6.351 -13.319 1.00 93.69 95 PRO A O 1
ATOM 728 N N . ILE A 1 96 ? 2.392 -6.815 -11.806 1.00 92.94 96 ILE A N 1
ATOM 729 C CA . ILE A 1 96 ? 1.823 -8.084 -11.335 1.00 92.94 96 ILE A CA 1
ATOM 730 C C . ILE A 1 96 ? 1.471 -7.910 -9.865 1.00 92.94 96 ILE A C 1
ATOM 732 O O . ILE A 1 96 ? 2.327 -7.525 -9.076 1.00 92.94 96 ILE A O 1
ATOM 736 N N . ILE A 1 97 ? 0.232 -8.197 -9.480 1.00 93.44 97 ILE A N 1
ATOM 737 C CA . ILE A 1 97 ? -0.163 -8.149 -8.070 1.00 93.44 97 ILE A CA 1
ATOM 738 C C . ILE A 1 97 ? 0.259 -9.465 -7.412 1.00 93.44 97 ILE A C 1
ATOM 740 O O . ILE A 1 97 ? -0.179 -10.534 -7.829 1.00 93.44 97 ILE A O 1
ATOM 744 N N . VAL A 1 98 ? 1.143 -9.379 -6.417 1.00 90.69 98 VAL A N 1
ATOM 745 C CA . VAL A 1 98 ? 1.698 -10.535 -5.686 1.00 90.69 98 VAL A CA 1
ATOM 746 C C . VAL A 1 98 ? 1.069 -10.713 -4.308 1.00 90.69 98 VAL A C 1
ATOM 748 O O . VAL A 1 98 ? 1.055 -11.822 -3.784 1.00 90.69 98 VAL A O 1
ATOM 751 N N . VAL A 1 99 ? 0.509 -9.642 -3.742 1.00 88.50 99 VAL A N 1
ATOM 752 C CA . VAL A 1 99 ? -0.349 -9.700 -2.555 1.00 88.50 99 VAL A CA 1
ATOM 753 C C . VAL A 1 99 ? -1.630 -8.954 -2.881 1.00 88.50 99 VAL A C 1
ATOM 755 O O . VAL A 1 99 ? -1.597 -7.747 -3.133 1.00 88.50 99 VAL A O 1
ATOM 758 N N . GLN A 1 100 ? -2.737 -9.690 -2.903 1.00 91.50 100 GLN A N 1
ATOM 759 C CA . GLN A 1 100 ? -4.074 -9.135 -3.093 1.00 91.50 100 GLN A CA 1
ATOM 760 C C . GLN A 1 100 ? -4.574 -8.487 -1.793 1.00 91.50 100 GLN A C 1
ATOM 762 O O . GLN A 1 100 ? -4.180 -8.926 -0.709 1.00 91.50 100 GLN A O 1
ATOM 767 N N . PRO A 1 101 ? -5.475 -7.491 -1.871 1.00 92.31 101 PRO A N 1
ATOM 768 C CA . PRO A 1 101 ? -6.257 -7.103 -0.707 1.00 92.31 101 PRO A CA 1
ATOM 769 C C . PRO A 1 101 ? -7.153 -8.272 -0.263 1.00 92.31 101 PRO A C 1
ATOM 771 O O . PRO A 1 101 ? -7.433 -9.189 -1.036 1.00 92.31 101 PRO A O 1
ATOM 774 N N . PHE A 1 102 ? -7.663 -8.219 0.970 1.00 86.50 102 PHE A N 1
ATOM 775 C CA . PHE A 1 102 ? -8.567 -9.236 1.522 1.00 86.50 102 PHE A CA 1
ATOM 776 C C . PHE A 1 102 ? -9.856 -8.604 2.043 1.00 86.50 102 PHE A C 1
ATOM 778 O O . PHE A 1 102 ? -9.824 -7.491 2.562 1.00 86.50 102 PHE A O 1
ATOM 785 N N . SER A 1 103 ? -10.981 -9.316 1.930 1.00 87.12 103 SER A N 1
ATOM 786 C CA . SER A 1 103 ? -12.280 -8.866 2.450 1.00 87.12 103 SER A CA 1
ATOM 787 C C . SER A 1 103 ? -12.240 -8.660 3.964 1.00 87.12 103 SER A C 1
ATOM 789 O O . SER A 1 103 ? -11.549 -9.380 4.689 1.00 87.12 103 SER A O 1
ATOM 791 N N . ARG A 1 104 ? -13.001 -7.680 4.448 1.00 82.56 104 ARG A N 1
ATOM 792 C CA . ARG A 1 104 ? -13.036 -7.297 5.862 1.00 82.56 104 ARG A CA 1
ATOM 793 C C . ARG A 1 104 ? -14.474 -7.112 6.323 1.00 82.56 104 ARG A C 1
ATOM 795 O O . ARG A 1 104 ? -15.304 -6.584 5.589 1.00 82.56 104 ARG A O 1
ATOM 802 N N . THR A 1 105 ? -14.728 -7.487 7.568 1.00 81.50 105 THR A N 1
ATOM 803 C CA . THR A 1 105 ? -15.957 -7.145 8.284 1.00 81.50 105 THR A CA 1
ATOM 804 C C . THR A 1 105 ? -15.569 -6.261 9.453 1.00 81.50 105 THR A C 1
ATOM 806 O O . THR A 1 105 ? -14.668 -6.613 10.213 1.00 81.50 105 THR A O 1
ATOM 809 N N . VAL A 1 106 ? -16.197 -5.095 9.556 1.00 78.19 106 VAL A N 1
ATOM 810 C CA . VAL A 1 106 ? -15.897 -4.096 10.584 1.00 78.19 106 VAL A CA 1
ATOM 811 C C . VAL A 1 106 ? -17.208 -3.487 11.061 1.00 78.19 106 VAL A C 1
ATOM 813 O O . VAL A 1 106 ? -18.110 -3.261 10.266 1.00 78.19 106 VAL A O 1
ATOM 816 N N . SER A 1 107 ? -17.323 -3.176 12.344 1.00 76.62 107 SER A N 1
ATOM 817 C CA . SER A 1 107 ? -18.496 -2.463 12.848 1.00 76.62 107 SER A CA 1
ATOM 818 C C . SER A 1 107 ? -18.453 -0.956 12.565 1.00 76.62 107 SER A C 1
ATOM 820 O O . SER A 1 107 ? -17.390 -0.376 12.322 1.00 76.62 107 SER A O 1
ATOM 822 N N . THR A 1 108 ? -19.609 -0.292 12.615 1.00 81.94 108 THR A N 1
ATOM 823 C CA . THR A 1 108 ? -19.689 1.173 12.484 1.00 81.94 108 THR A CA 1
ATOM 824 C C . THR A 1 108 ? -18.803 1.897 13.506 1.00 81.94 108 THR A C 1
ATOM 826 O O . THR A 1 108 ? -18.564 1.427 14.620 1.00 81.94 108 THR A O 1
ATOM 829 N N . ASN A 1 109 ? -18.279 3.058 13.110 1.00 77.50 109 ASN A N 1
ATOM 830 C CA . ASN A 1 109 ? -17.223 3.823 13.782 1.00 77.50 109 ASN A CA 1
ATOM 831 C C . ASN A 1 109 ? -15.875 3.092 13.932 1.00 77.50 109 ASN A C 1
ATOM 833 O O . ASN A 1 109 ? -14.955 3.615 14.562 1.00 77.50 109 ASN A O 1
ATOM 837 N N . GLY A 1 110 ? -15.743 1.893 13.362 1.00 77.50 110 GLY A N 1
ATOM 838 C CA . GLY A 1 110 ? -14.479 1.182 13.266 1.00 77.50 110 GLY A CA 1
ATOM 839 C C . GLY A 1 110 ? -13.583 1.740 12.167 1.00 77.50 110 GLY A C 1
ATOM 840 O O . GLY A 1 110 ? -13.838 2.799 11.582 1.00 77.50 110 GLY A O 1
ATOM 841 N N . SER A 1 111 ? -12.522 0.997 11.885 1.00 82.94 111 SER A N 1
ATOM 842 C CA . SER A 1 111 ? -11.551 1.341 10.864 1.00 82.94 111 SER A CA 1
ATOM 843 C C . SER A 1 111 ? -11.134 0.113 10.060 1.00 82.94 111 SER A C 1
ATOM 845 O O . SER A 1 111 ? -11.230 -1.017 10.537 1.00 82.94 111 SER A O 1
ATOM 847 N N . VAL A 1 112 ? -10.697 0.325 8.823 1.00 86.81 112 VAL A N 1
ATOM 848 C CA . VAL A 1 112 ? -10.233 -0.734 7.923 1.00 86.81 112 VAL A CA 1
ATOM 849 C C . VAL A 1 112 ? -8.915 -0.344 7.276 1.00 86.81 112 VAL A C 1
ATOM 851 O O . VAL A 1 112 ? -8.677 0.833 7.001 1.00 86.81 112 VAL A O 1
ATOM 854 N N . PHE A 1 113 ? -8.089 -1.352 7.019 1.00 88.81 113 PHE A N 1
ATOM 855 C CA . PHE A 1 113 ? -6.836 -1.246 6.292 1.00 88.81 113 PHE A CA 1
ATOM 856 C C . PHE A 1 113 ? -6.820 -2.285 5.167 1.00 88.81 113 PHE A C 1
ATOM 858 O O . PHE A 1 113 ? -6.882 -3.494 5.419 1.00 88.81 113 PHE A O 1
ATOM 865 N N . PHE A 1 114 ? -6.748 -1.804 3.929 1.00 92.06 114 PHE A N 1
ATOM 866 C CA . PHE A 1 114 ? -6.466 -2.608 2.747 1.00 92.06 114 PHE A CA 1
ATOM 867 C C . PHE A 1 114 ? -5.069 -2.274 2.233 1.00 92.06 114 PHE A C 1
ATOM 869 O O . PHE A 1 114 ? -4.653 -1.115 2.238 1.00 92.06 114 PHE A O 1
ATOM 876 N N . SER A 1 115 ? -4.363 -3.286 1.747 1.00 92.19 115 SER A N 1
ATOM 877 C CA . SER A 1 115 ? -3.058 -3.133 1.120 1.00 92.19 115 SER A CA 1
ATOM 878 C C . SER A 1 115 ? -2.969 -3.983 -0.139 1.00 92.19 115 SER A C 1
ATOM 880 O O . SER A 1 115 ? -3.695 -4.965 -0.305 1.00 92.19 115 SER A O 1
ATOM 882 N N . VAL A 1 116 ? -2.083 -3.579 -1.041 1.00 93.31 116 VAL A N 1
ATOM 883 C CA . VAL A 1 116 ? -1.733 -4.330 -2.243 1.00 93.31 116 VAL A CA 1
ATOM 884 C C . VAL A 1 116 ? -0.223 -4.291 -2.424 1.00 93.31 116 VAL A C 1
ATOM 886 O O . VAL A 1 116 ? 0.400 -3.243 -2.260 1.00 93.31 116 VAL A O 1
ATOM 889 N N . VAL A 1 117 ? 0.377 -5.421 -2.791 1.00 90.38 117 VAL A N 1
ATOM 890 C CA . VAL A 1 117 ? 1.789 -5.458 -3.193 1.00 90.38 117 VAL A CA 1
ATOM 891 C C . VAL A 1 117 ? 1.853 -5.816 -4.664 1.00 90.38 117 VAL A C 1
ATOM 893 O O . VAL A 1 117 ? 1.356 -6.864 -5.083 1.00 90.38 117 VAL A O 1
ATOM 896 N N . ALA A 1 118 ? 2.486 -4.944 -5.443 1.00 90.50 118 ALA A N 1
ATOM 897 C CA . ALA A 1 118 ? 2.775 -5.179 -6.845 1.00 90.50 118 ALA A CA 1
ATOM 898 C C . ALA A 1 118 ? 4.268 -5.445 -7.059 1.00 90.50 118 ALA A C 1
ATOM 900 O O . ALA A 1 118 ? 5.125 -4.876 -6.386 1.00 90.50 118 ALA A O 1
ATOM 901 N N . ALA A 1 119 ? 4.565 -6.309 -8.019 1.00 87.88 119 ALA A N 1
ATOM 902 C CA . ALA A 1 119 ? 5.897 -6.623 -8.495 1.00 87.88 119 ALA A CA 1
ATOM 903 C C . ALA A 1 119 ? 6.020 -6.287 -9.985 1.00 87.88 119 ALA A C 1
ATOM 905 O O . ALA A 1 119 ? 5.041 -6.269 -10.737 1.00 87.88 119 ALA A O 1
ATOM 906 N N . GLY A 1 120 ? 7.251 -6.028 -10.411 1.00 85.25 120 GLY A N 1
ATOM 907 C CA . GLY A 1 120 ? 7.609 -5.662 -11.774 1.00 85.25 120 GLY A CA 1
ATOM 908 C C . GLY A 1 120 ? 8.809 -4.725 -11.779 1.00 85.25 120 GLY A C 1
ATOM 909 O O . GLY A 1 120 ? 9.334 -4.382 -10.723 1.00 85.25 120 GLY A O 1
ATOM 910 N N . ASN A 1 121 ? 9.221 -4.310 -12.972 1.00 84.19 121 ASN A N 1
ATOM 911 C CA . ASN A 1 121 ? 10.386 -3.457 -13.191 1.00 84.19 121 ASN A CA 1
ATOM 912 C C . ASN A 1 121 ? 9.963 -2.107 -13.799 1.00 84.19 121 ASN A C 1
ATOM 914 O O . ASN A 1 121 ? 10.265 -1.839 -14.969 1.00 84.19 121 ASN A O 1
ATOM 918 N N . PRO A 1 122 ? 9.193 -1.273 -13.070 1.00 85.19 122 PRO A N 1
ATOM 919 C CA . PRO A 1 122 ? 8.861 0.057 -13.553 1.00 85.19 122 PRO A CA 1
ATOM 920 C C . PRO A 1 122 ? 10.146 0.891 -13.709 1.00 85.19 122 PRO A C 1
ATOM 922 O O . PRO A 1 122 ? 11.084 0.715 -12.928 1.00 85.19 122 PRO A O 1
ATOM 925 N N . PRO A 1 123 ? 10.214 1.812 -14.684 1.00 79.44 123 PRO A N 1
ATOM 926 C CA . PRO A 1 123 ? 11.333 2.736 -14.781 1.00 79.44 123 PRO A CA 1
ATOM 927 C C . PRO A 1 123 ? 11.434 3.584 -13.513 1.00 79.44 123 PRO A C 1
ATOM 929 O O . PRO A 1 123 ? 10.415 4.025 -12.985 1.00 79.44 123 PRO A O 1
ATOM 932 N N . PHE A 1 124 ? 12.648 3.919 -13.075 1.00 74.25 124 PHE A N 1
ATOM 933 C CA . PHE A 1 124 ? 12.854 4.797 -11.912 1.00 74.25 124 PHE A CA 1
ATOM 934 C C . PHE A 1 124 ? 12.167 6.168 -12.051 1.00 74.25 124 PHE A C 1
ATOM 936 O O . PHE A 1 124 ? 11.761 6.766 -11.061 1.00 74.25 124 PHE A O 1
ATOM 943 N N . SER A 1 125 ? 12.011 6.666 -13.282 1.00 72.81 125 SER A N 1
ATOM 944 C CA . SER A 1 125 ? 11.305 7.919 -13.580 1.00 72.81 125 SER A CA 1
ATOM 945 C C . SER A 1 125 ? 9.778 7.807 -13.508 1.00 72.81 125 SER A C 1
ATOM 947 O O . SER A 1 125 ? 9.097 8.827 -13.540 1.00 72.81 125 SER A O 1
ATOM 949 N N . GLN A 1 126 ? 9.233 6.590 -13.468 1.00 80.81 126 GLN A N 1
ATOM 950 C CA . GLN A 1 126 ? 7.797 6.335 -13.467 1.00 80.81 126 GLN A CA 1
ATOM 951 C C . GLN A 1 126 ? 7.484 5.068 -12.652 1.00 80.81 126 GLN A C 1
ATOM 953 O O . GLN A 1 126 ? 7.274 3.998 -13.236 1.00 80.81 126 GLN A O 1
ATOM 958 N N . PRO A 1 127 ? 7.460 5.178 -11.309 1.00 83.88 127 PRO A N 1
ATOM 959 C CA . PRO A 1 127 ? 7.116 4.067 -10.428 1.00 83.88 127 PRO A CA 1
ATOM 960 C C . PRO A 1 127 ? 5.653 3.636 -10.614 1.00 83.88 127 PRO A C 1
ATOM 962 O O . PRO A 1 127 ? 4.889 4.234 -11.381 1.00 83.88 127 PRO A O 1
ATOM 965 N N . PHE A 1 128 ? 5.242 2.587 -9.900 1.00 90.94 128 PHE A N 1
ATOM 966 C CA . PHE A 1 128 ? 3.840 2.179 -9.891 1.00 90.94 128 PHE A CA 1
ATOM 967 C C . PHE A 1 128 ? 2.931 3.321 -9.428 1.00 90.94 128 PHE A C 1
ATOM 969 O O . PHE A 1 128 ? 3.188 3.984 -8.426 1.00 90.94 128 PHE A O 1
ATOM 976 N N . SER A 1 129 ? 1.847 3.520 -10.169 1.00 94.06 129 SER A N 1
ATOM 977 C CA . SER A 1 129 ? 0.730 4.381 -9.790 1.00 94.06 129 SER A CA 1
ATOM 978 C C . SER A 1 129 ? -0.428 3.510 -9.321 1.00 94.06 129 SER A C 1
ATOM 980 O O . SER A 1 129 ? -0.683 2.458 -9.911 1.00 94.06 129 SER A O 1
ATOM 982 N N . TYR A 1 130 ? -1.124 3.959 -8.282 1.00 96.50 130 TYR A N 1
ATOM 983 C CA . TYR A 1 130 ? -2.257 3.255 -7.692 1.00 96.50 130 TYR A CA 1
ATOM 984 C C . TYR A 1 130 ? -3.509 4.118 -7.801 1.00 96.50 130 TYR A C 1
ATOM 986 O O . TYR A 1 130 ? -3.423 5.344 -7.751 1.00 96.50 130 TYR A O 1
ATOM 994 N N . GLN A 1 131 ? -4.665 3.477 -7.925 1.00 97.94 131 GLN A N 1
ATOM 995 C CA . GLN A 1 131 ? -5.966 4.131 -7.827 1.00 97.94 131 GLN A CA 1
ATOM 996 C C . GLN A 1 131 ? -6.964 3.157 -7.202 1.00 97.94 131 GLN A C 1
ATOM 998 O O . GLN A 1 131 ? -7.352 2.164 -7.826 1.00 97.94 131 GLN A O 1
ATOM 1003 N N . TRP A 1 132 ? -7.362 3.417 -5.957 1.00 98.44 132 TRP A N 1
ATOM 1004 C CA . TRP A 1 132 ? -8.410 2.637 -5.299 1.00 98.44 132 TRP A CA 1
ATOM 1005 C C . TRP A 1 132 ? -9.785 2.988 -5.853 1.00 98.44 132 TRP A C 1
ATOM 1007 O O . TRP A 1 132 ? -10.037 4.118 -6.275 1.00 98.44 132 TRP A O 1
ATOM 1017 N N . ARG A 1 133 ? -10.682 2.005 -5.832 1.00 98.69 133 ARG A N 1
ATOM 1018 C CA . ARG A 1 133 ? -12.043 2.101 -6.350 1.00 98.69 133 ARG A CA 1
ATOM 1019 C C . ARG A 1 133 ? -13.037 1.508 -5.372 1.00 98.69 133 ARG A C 1
ATOM 1021 O O . ARG A 1 133 ? -12.768 0.459 -4.788 1.00 98.69 133 ARG A O 1
ATOM 1028 N N . PHE A 1 134 ? -14.201 2.134 -5.278 1.00 98.50 134 PHE A N 1
ATOM 1029 C CA . PHE A 1 134 ? -15.364 1.660 -4.540 1.00 98.50 134 PHE A CA 1
ATOM 1030 C C . PHE A 1 134 ? -16.511 1.404 -5.516 1.00 98.50 134 PHE A C 1
ATOM 1032 O O . PHE A 1 134 ? -16.899 2.288 -6.279 1.00 98.50 134 PHE A O 1
ATOM 1039 N N . ASN A 1 135 ? -17.021 0.173 -5.535 1.00 97.94 135 ASN A N 1
ATOM 1040 C CA . ASN A 1 135 ? -18.060 -0.295 -6.457 1.00 97.94 135 ASN A CA 1
ATOM 1041 C C . ASN A 1 135 ? -17.758 0.044 -7.931 1.00 97.94 135 ASN A C 1
ATOM 1043 O O . ASN A 1 135 ? -18.637 0.424 -8.700 1.00 97.94 135 ASN A O 1
ATOM 1047 N N . GLY A 1 136 ? -16.483 -0.083 -8.316 1.00 96.81 136 GLY A N 1
ATOM 1048 C CA . GLY A 1 136 ? -16.000 0.176 -9.675 1.00 96.81 136 GLY A CA 1
ATOM 1049 C C . GLY A 1 136 ? -15.701 1.643 -10.002 1.00 96.81 136 GLY A C 1
ATOM 1050 O O . GLY A 1 136 ? -15.184 1.902 -11.086 1.00 96.81 136 GLY A O 1
ATOM 1051 N N . VAL A 1 137 ? -15.963 2.580 -9.085 1.00 98.12 137 VAL A N 1
ATOM 1052 C CA . VAL A 1 137 ? -15.706 4.019 -9.261 1.00 98.12 137 VAL A CA 1
ATOM 1053 C C . VAL A 1 137 ? -14.453 4.434 -8.497 1.00 98.12 137 VAL A C 1
ATOM 1055 O O . VAL A 1 137 ? -14.269 4.025 -7.352 1.00 98.12 137 VAL A O 1
ATOM 1058 N N . ASP A 1 138 ? -13.602 5.254 -9.110 1.00 98.25 138 ASP A N 1
ATOM 1059 C CA . ASP A 1 138 ? -12.373 5.754 -8.490 1.00 98.25 138 ASP A CA 1
ATOM 1060 C C . ASP A 1 138 ? -12.658 6.556 -7.211 1.00 98.25 138 ASP A C 1
ATOM 1062 O O . ASP A 1 138 ? -13.515 7.440 -7.186 1.00 98.25 138 ASP A O 1
ATOM 1066 N N . LEU A 1 139 ? -11.911 6.253 -6.147 1.00 97.25 139 LEU A N 1
ATOM 1067 C CA . LEU A 1 139 ? -11.878 7.021 -4.905 1.00 97.25 139 LEU A CA 1
ATOM 1068 C C . LEU A 1 139 ? -10.857 8.164 -5.045 1.00 97.25 139 LEU A C 1
ATOM 1070 O O . LEU A 1 139 ? -9.650 7.901 -5.109 1.00 97.25 139 LEU A O 1
ATOM 1074 N N . PRO A 1 140 ? -11.289 9.437 -5.098 1.00 95.94 140 PRO A N 1
ATOM 1075 C CA . PRO A 1 140 ? -10.379 10.548 -5.355 1.00 95.94 140 PRO A CA 1
ATOM 1076 C C . PRO A 1 140 ? -9.281 10.668 -4.293 1.00 95.94 140 PRO A C 1
ATOM 1078 O O . PRO A 1 140 ? -9.558 10.690 -3.097 1.00 95.94 140 PRO A O 1
ATOM 1081 N N . GLY A 1 141 ? -8.027 10.785 -4.736 1.00 92.69 141 GLY A N 1
ATOM 1082 C CA . GLY A 1 141 ? -6.870 10.965 -3.853 1.00 92.69 141 GLY A CA 1
ATOM 1083 C C . GLY A 1 141 ? -6.377 9.693 -3.154 1.00 92.69 141 GLY A C 1
ATOM 1084 O O . GLY A 1 141 ? -5.369 9.749 -2.451 1.00 92.69 141 GLY A O 1
ATOM 1085 N N . GLU A 1 142 ? -7.028 8.545 -3.362 1.00 95.44 142 GLU A N 1
ATOM 1086 C CA . GLU A 1 142 ? -6.564 7.253 -2.848 1.00 95.44 142 GLU A CA 1
ATOM 1087 C C . GLU A 1 142 ? -5.602 6.594 -3.847 1.00 95.44 142 GLU A C 1
ATOM 1089 O O . GLU A 1 142 ? -5.944 5.639 -4.549 1.00 95.44 142 GLU A O 1
ATOM 1094 N N . THR A 1 143 ? -4.387 7.144 -3.924 1.00 95.00 143 THR A N 1
ATOM 1095 C CA . THR A 1 143 ? -3.370 6.793 -4.934 1.00 95.00 143 THR A CA 1
ATOM 1096 C C . THR A 1 143 ? -2.138 6.087 -4.367 1.00 95.00 143 THR A C 1
ATOM 1098 O O . THR A 1 143 ? -1.063 6.103 -4.968 1.00 95.00 143 THR A O 1
ATOM 1101 N N . LEU A 1 144 ? -2.268 5.492 -3.184 1.00 93.62 144 LEU A N 1
ATOM 1102 C CA . LEU A 1 144 ? -1.203 4.761 -2.498 1.00 93.62 144 LEU A CA 1
ATOM 1103 C C . LEU A 1 144 ? -1.443 3.246 -2.567 1.00 93.62 144 LEU A C 1
ATOM 1105 O O . LEU A 1 144 ? -2.580 2.818 -2.772 1.00 93.62 144 LEU A O 1
ATOM 1109 N N . PRO A 1 145 ? -0.414 2.409 -2.330 1.00 92.50 145 PRO A N 1
ATOM 1110 C CA . PRO A 1 145 ? -0.585 0.954 -2.225 1.00 92.50 145 PRO A CA 1
ATOM 1111 C C . PRO A 1 145 ? -1.412 0.522 -0.999 1.00 92.50 145 PRO A C 1
ATOM 1113 O O . PRO A 1 145 ? -1.701 -0.661 -0.828 1.00 92.50 145 PRO A O 1
ATOM 1116 N N . ILE A 1 146 ? -1.799 1.472 -0.147 1.00 92.56 146 ILE A N 1
ATOM 1117 C CA . ILE A 1 146 ? -2.658 1.278 1.018 1.00 92.56 146 ILE A CA 1
ATOM 1118 C C . ILE A 1 146 ? -3.932 2.114 0.884 1.00 92.56 146 ILE A C 1
ATOM 1120 O O . ILE A 1 146 ? -3.890 3.238 0.381 1.00 92.56 146 ILE A O 1
ATOM 1124 N N . LEU A 1 147 ? -5.041 1.585 1.395 1.00 93.88 147 LEU A N 1
ATOM 1125 C CA . LEU A 1 147 ? -6.279 2.316 1.647 1.00 93.88 147 LEU A CA 1
ATOM 1126 C C . LEU A 1 147 ? -6.658 2.119 3.113 1.00 93.88 147 LEU A C 1
ATOM 1128 O O . LEU A 1 147 ? -6.995 1.016 3.539 1.00 93.88 147 LEU A O 1
ATOM 1132 N N . SER A 1 148 ? -6.603 3.208 3.875 1.00 89.62 148 SER A N 1
ATOM 1133 C CA . SER A 1 148 ? -6.995 3.242 5.281 1.00 89.62 148 SER A CA 1
ATOM 1134 C C . SER A 1 148 ? -8.195 4.157 5.442 1.00 89.62 148 SER A C 1
ATOM 1136 O O . SER A 1 148 ? -8.157 5.311 5.010 1.00 89.62 148 SER A O 1
ATOM 1138 N N . MET A 1 149 ? -9.252 3.653 6.068 1.00 90.44 149 MET A N 1
ATOM 1139 C CA . MET A 1 149 ? -10.461 4.421 6.360 1.00 90.44 149 MET A CA 1
ATOM 1140 C C . MET A 1 149 ? -10.842 4.216 7.822 1.00 90.44 149 MET A C 1
ATOM 1142 O O . MET A 1 149 ? -10.841 3.088 8.307 1.00 90.44 149 MET A O 1
ATOM 1146 N N . ASP A 1 150 ? -11.209 5.301 8.494 1.00 85.38 150 ASP A N 1
ATOM 1147 C CA . ASP A 1 150 ? -11.655 5.309 9.887 1.00 85.38 150 ASP A CA 1
ATOM 1148 C C . ASP A 1 150 ? -13.085 5.866 9.970 1.00 85.38 150 ASP A C 1
ATOM 1150 O O . ASP A 1 150 ? -13.599 6.417 8.993 1.00 85.38 150 ASP A O 1
ATOM 1154 N N . ASN A 1 151 ? -13.716 5.763 11.144 1.00 84.00 151 ASN A N 1
ATOM 1155 C CA . ASN A 1 151 ? -15.088 6.221 11.390 1.00 84.00 151 ASN A CA 1
ATOM 1156 C C . ASN A 1 151 ? -16.089 5.655 10.366 1.00 84.00 151 ASN A C 1
ATOM 1158 O O . ASN A 1 151 ? -16.911 6.384 9.809 1.00 84.00 151 ASN A O 1
ATOM 1162 N N . LEU A 1 152 ? -15.988 4.350 10.098 1.00 87.62 152 LEU A N 1
ATOM 1163 C CA . LEU A 1 152 ? -16.773 3.695 9.056 1.00 87.62 152 LEU A CA 1
ATOM 1164 C C . LEU A 1 152 ? -18.283 3.761 9.320 1.00 87.62 152 LEU A C 1
ATOM 1166 O O . LEU A 1 152 ? -18.759 3.599 10.442 1.00 87.62 152 LEU A O 1
ATOM 1170 N N . THR A 1 153 ? -19.047 3.925 8.251 1.00 91.44 153 THR A N 1
ATOM 1171 C CA . THR A 1 153 ? -20.510 3.904 8.221 1.00 91.44 153 THR A CA 1
ATOM 1172 C C . THR A 1 153 ? -20.991 2.793 7.295 1.00 91.44 153 THR A C 1
ATOM 1174 O O . THR A 1 153 ? -20.258 2.341 6.414 1.00 91.44 153 THR A O 1
ATOM 1177 N N . THR A 1 154 ? -22.239 2.358 7.456 1.00 91.31 154 THR A N 1
ATOM 1178 C CA . THR A 1 154 ? -22.838 1.289 6.638 1.00 91.31 154 THR A CA 1
ATOM 1179 C C . THR A 1 154 ? -22.804 1.587 5.135 1.00 91.31 154 THR A C 1
ATOM 1181 O O . THR A 1 154 ? -22.634 0.663 4.342 1.00 91.31 154 THR A O 1
ATOM 1184 N N . ASN A 1 155 ? -22.848 2.866 4.744 1.00 94.81 155 ASN A N 1
ATOM 1185 C CA . ASN A 1 155 ? -22.746 3.334 3.354 1.00 94.81 155 ASN A CA 1
ATOM 1186 C C . ASN A 1 155 ? -21.381 3.072 2.696 1.00 94.81 155 ASN A C 1
ATOM 1188 O O . ASN A 1 155 ? -21.265 3.169 1.477 1.00 94.81 155 ASN A O 1
ATOM 1192 N N . GLN A 1 156 ? -20.351 2.760 3.484 1.00 96.06 156 GLN A N 1
ATOM 1193 C CA . GLN A 1 156 ? -19.031 2.365 2.984 1.00 96.06 156 GLN A CA 1
ATOM 1194 C C . GLN A 1 156 ? -18.929 0.845 2.779 1.00 96.06 156 GLN A C 1
ATOM 1196 O O . GLN A 1 156 ? -17.885 0.348 2.378 1.00 96.06 156 GLN A O 1
ATOM 1201 N N . SER A 1 157 ? -20.002 0.082 3.018 1.00 95.81 157 SER A N 1
ATOM 1202 C CA . SER A 1 157 ? -20.034 -1.333 2.641 1.00 95.81 157 SER A CA 1
ATOM 1203 C C . SER A 1 157 ? -20.078 -1.487 1.124 1.00 95.81 157 SER A C 1
ATOM 1205 O O . SER A 1 157 ? -20.841 -0.801 0.442 1.00 95.81 157 SER A O 1
ATOM 1207 N N . GLY A 1 158 ? -19.301 -2.421 0.585 1.00 97.00 158 GLY A N 1
ATOM 1208 C CA . GLY A 1 158 ? -19.280 -2.696 -0.850 1.00 97.00 158 GLY A CA 1
ATOM 1209 C C . GLY A 1 158 ? -17.963 -3.283 -1.335 1.00 97.00 158 GLY A C 1
ATOM 1210 O O . GLY A 1 158 ? -17.109 -3.680 -0.541 1.00 97.00 158 GLY A O 1
ATOM 1211 N N . GLY A 1 159 ? -17.824 -3.348 -2.658 1.00 97.81 159 GLY A N 1
ATOM 1212 C CA . GLY A 1 159 ? -16.651 -3.898 -3.323 1.00 97.81 159 GLY A CA 1
ATOM 1213 C C . GLY A 1 159 ? -15.540 -2.862 -3.463 1.00 97.81 159 GLY A C 1
ATOM 1214 O O . GLY A 1 159 ? -15.747 -1.792 -4.034 1.00 97.81 159 GLY A O 1
ATOM 1215 N N . TYR A 1 160 ? -14.346 -3.203 -3.002 1.00 98.56 160 TYR A N 1
ATOM 1216 C CA . TYR A 1 160 ? -13.126 -2.424 -3.150 1.00 98.56 160 TYR A CA 1
ATOM 1217 C C . TYR A 1 160 ? -12.159 -3.141 -4.088 1.00 98.56 160 TYR A C 1
ATOM 1219 O O . TYR A 1 160 ? -11.989 -4.357 -4.028 1.00 98.56 160 TYR A O 1
ATOM 1227 N N . SER A 1 161 ? -11.520 -2.383 -4.973 1.00 98.56 161 SER A N 1
ATOM 1228 C CA . SER A 1 161 ? -10.440 -2.876 -5.836 1.00 98.56 161 SER A CA 1
ATOM 1229 C C . SER A 1 161 ? -9.429 -1.766 -6.079 1.00 98.56 161 SER A C 1
ATOM 1231 O O . SER A 1 161 ? -9.744 -0.591 -5.895 1.00 98.56 161 SER A O 1
ATOM 1233 N N . VAL A 1 162 ? -8.229 -2.119 -6.520 1.00 98.56 162 VAL A N 1
ATOM 1234 C CA . VAL A 1 162 ? -7.182 -1.153 -6.859 1.00 98.56 162 VAL A CA 1
ATOM 1235 C C . VAL A 1 162 ? -6.653 -1.424 -8.257 1.00 98.56 162 VAL A C 1
ATOM 1237 O O . VAL A 1 162 ? -6.430 -2.571 -8.649 1.00 98.56 162 VAL A O 1
ATOM 1240 N N . ILE A 1 163 ? -6.481 -0.353 -9.027 1.00 98.25 163 ILE A N 1
ATOM 1241 C CA . ILE A 1 163 ? -5.745 -0.384 -10.287 1.00 98.25 163 ILE A CA 1
ATOM 1242 C C . ILE A 1 163 ? -4.291 -0.061 -9.963 1.00 98.25 163 ILE A C 1
ATOM 1244 O O . ILE A 1 163 ? -4.009 0.995 -9.399 1.00 98.25 163 ILE A O 1
ATOM 1248 N N . VAL A 1 164 ? -3.379 -0.955 -10.335 1.00 97.50 164 VAL A N 1
ATOM 1249 C CA . VAL A 1 164 ? -1.935 -0.714 -10.292 1.00 97.50 164 VAL A CA 1
ATOM 1250 C C . VAL A 1 164 ? -1.431 -0.571 -11.717 1.00 97.50 164 VAL A C 1
ATOM 1252 O O . VAL A 1 164 ? -1.586 -1.492 -12.520 1.00 97.50 164 VAL A O 1
ATOM 1255 N N . SER A 1 165 ? -0.819 0.561 -12.050 1.00 95.25 165 SER A N 1
ATOM 1256 C CA . SER A 1 165 ? -0.373 0.857 -13.413 1.00 95.25 165 SER A CA 1
ATOM 1257 C C . SER A 1 165 ? 1.051 1.387 -13.489 1.00 95.25 165 SER A C 1
ATOM 1259 O O . SER A 1 165 ? 1.542 2.032 -12.567 1.00 95.25 165 SER A O 1
ATOM 1261 N N . ASN A 1 166 ? 1.691 1.154 -14.629 1.00 92.00 166 ASN A N 1
ATOM 1262 C CA . ASN A 1 166 ? 2.907 1.836 -15.058 1.00 92.00 166 ASN A CA 1
ATOM 1263 C C . ASN A 1 166 ? 2.792 2.199 -16.551 1.00 92.00 166 ASN A C 1
ATOM 1265 O O . ASN A 1 166 ? 1.731 2.042 -17.155 1.00 92.00 166 ASN A O 1
ATOM 1269 N N . ALA A 1 167 ? 3.887 2.655 -17.161 1.00 86.44 167 ALA A N 1
ATOM 1270 C CA . ALA A 1 167 ? 3.931 3.031 -18.577 1.00 86.44 167 ALA A CA 1
ATOM 1271 C C . ALA A 1 167 ? 3.571 1.912 -19.577 1.00 86.44 167 ALA A C 1
ATOM 1273 O O . ALA A 1 167 ? 3.267 2.215 -20.726 1.00 86.44 167 ALA A O 1
ATOM 1274 N N . VAL A 1 168 ? 3.603 0.638 -19.171 1.00 87.44 168 VAL A N 1
ATOM 1275 C CA . VAL A 1 168 ? 3.253 -0.504 -20.037 1.00 87.44 168 VAL A CA 1
ATOM 1276 C C . VAL A 1 168 ? 1.769 -0.862 -19.927 1.00 87.44 168 VAL A C 1
ATOM 1278 O O . VAL A 1 168 ? 1.190 -1.408 -20.864 1.00 87.44 168 VAL A O 1
ATOM 1281 N N . GLY A 1 169 ? 1.123 -0.548 -18.803 1.00 90.50 169 GLY A N 1
ATOM 1282 C CA . GLY A 1 169 ? -0.312 -0.748 -18.621 1.00 90.50 169 GLY A CA 1
ATOM 1283 C C . GLY A 1 169 ? -0.722 -0.932 -17.163 1.00 90.50 169 GLY A C 1
ATOM 1284 O O . GLY A 1 169 ? 0.084 -0.775 -16.247 1.00 90.50 169 GLY A O 1
ATOM 1285 N N . GLY A 1 170 ? -1.997 -1.281 -16.956 1.00 94.50 170 GLY A N 1
ATOM 1286 C CA . GLY A 1 170 ? -2.608 -1.435 -15.632 1.00 94.50 170 GLY A CA 1
ATOM 1287 C C . GLY A 1 170 ? -3.161 -2.831 -15.348 1.00 94.50 170 GLY A C 1
ATOM 1288 O O . GLY A 1 170 ? -3.818 -3.435 -16.201 1.00 94.50 170 GLY A O 1
ATOM 1289 N N . THR A 1 171 ? -2.905 -3.339 -14.147 1.00 97.25 171 THR A N 1
ATOM 1290 C CA . THR A 1 171 ? -3.472 -4.575 -13.594 1.00 97.25 171 THR A CA 1
ATOM 1291 C C . THR A 1 171 ? -4.435 -4.215 -12.474 1.00 97.25 171 THR A C 1
ATOM 1293 O O . THR A 1 171 ? -4.141 -3.363 -11.642 1.00 97.25 171 THR A O 1
ATOM 1296 N N . ILE A 1 172 ? -5.605 -4.845 -12.480 1.00 98.12 172 ILE A N 1
ATOM 1297 C CA . ILE A 1 172 ? -6.652 -4.624 -11.486 1.00 98.12 172 ILE A CA 1
ATOM 1298 C C . ILE A 1 172 ? -6.582 -5.761 -10.467 1.00 98.12 172 ILE A C 1
ATOM 1300 O O . ILE A 1 172 ? -6.414 -6.914 -10.865 1.00 98.12 172 ILE A O 1
ATOM 1304 N N . SER A 1 173 ? -6.698 -5.438 -9.179 1.00 98.31 173 SER A N 1
ATOM 1305 C CA . SER A 1 173 ? -6.795 -6.435 -8.109 1.00 98.31 173 SER A CA 1
ATOM 1306 C C . SER A 1 173 ? -8.083 -7.250 -8.183 1.00 98.31 173 SER A C 1
ATOM 1308 O O . SER A 1 173 ? -9.057 -6.861 -8.836 1.00 98.31 173 SER A O 1
ATOM 1310 N N . ASP A 1 174 ? -8.130 -8.325 -7.400 1.00 96.19 174 ASP A N 1
ATOM 1311 C CA . ASP A 1 174 ? -9.412 -8.939 -7.067 1.00 96.19 174 ASP A CA 1
ATOM 1312 C C . ASP A 1 174 ? -10.302 -7.915 -6.346 1.00 96.19 174 ASP A C 1
ATOM 1314 O O . ASP A 1 174 ? -9.817 -7.003 -5.661 1.00 96.19 174 ASP A O 1
ATOM 1318 N N . THR A 1 175 ? -11.616 -8.034 -6.537 1.00 97.75 175 THR A N 1
ATOM 1319 C CA . THR A 1 175 ? -12.577 -7.215 -5.792 1.00 97.75 175 THR A CA 1
ATOM 1320 C C . THR A 1 175 ? -12.812 -7.852 -4.431 1.00 97.75 175 THR A C 1
ATOM 1322 O O . THR A 1 175 ? -13.251 -8.999 -4.353 1.00 97.75 175 THR A O 1
ATOM 1325 N N . VAL A 1 176 ? -12.546 -7.102 -3.366 1.00 95.31 176 VAL A N 1
ATOM 1326 C CA . VAL A 1 176 ? -12.779 -7.523 -1.981 1.00 95.31 176 VAL A CA 1
ATOM 1327 C C . VAL A 1 176 ? -13.953 -6.782 -1.383 1.00 95.31 176 VAL A C 1
ATOM 1329 O O . VAL A 1 176 ? -14.184 -5.622 -1.703 1.00 95.31 176 VAL A O 1
ATOM 1332 N N . ASN A 1 177 ? -14.695 -7.431 -0.495 1.00 92.88 177 ASN A N 1
ATOM 1333 C CA . ASN A 1 177 ? -15.860 -6.811 0.120 1.00 92.88 177 ASN A CA 1
ATOM 1334 C C . ASN A 1 177 ? -15.510 -6.247 1.495 1.00 92.88 177 ASN A C 1
ATOM 1336 O O . ASN A 1 177 ? -14.904 -6.931 2.325 1.00 92.88 177 ASN A O 1
ATOM 1340 N N . LEU A 1 178 ? -15.936 -5.010 1.733 1.00 94.44 178 LEU A N 1
ATOM 1341 C CA . LEU A 1 178 ? -16.074 -4.452 3.068 1.00 94.44 178 LEU A CA 1
ATOM 1342 C C . LEU A 1 178 ? -17.520 -4.639 3.520 1.00 94.44 178 LEU A C 1
ATOM 1344 O O . LEU A 1 178 ? -18.443 -4.126 2.884 1.00 94.44 178 LEU A O 1
ATOM 1348 N N . TYR A 1 179 ? -17.708 -5.343 4.628 1.00 87.31 179 TYR A N 1
ATOM 1349 C CA . TYR A 1 179 ? -18.987 -5.428 5.318 1.00 87.31 179 TYR A CA 1
ATOM 1350 C C . TYR A 1 179 ? -18.931 -4.520 6.538 1.00 87.31 179 TYR A C 1
ATOM 1352 O O . TYR A 1 179 ? -18.230 -4.834 7.501 1.00 87.31 179 TYR A O 1
ATOM 1360 N N . VAL A 1 180 ? -19.645 -3.394 6.492 1.00 88.94 180 VAL A N 1
ATOM 1361 C CA . VAL A 1 180 ? -19.805 -2.530 7.661 1.00 88.94 180 VAL A CA 1
ATOM 1362 C C . VAL A 1 180 ? -21.106 -2.884 8.362 1.00 88.94 180 VAL A C 1
ATOM 1364 O O . VAL A 1 180 ? -22.192 -2.548 7.886 1.00 88.94 180 VAL A O 1
ATOM 1367 N N . THR A 1 181 ? -21.001 -3.588 9.482 1.00 83.25 181 THR A N 1
ATOM 1368 C CA . THR A 1 181 ? -22.155 -4.000 10.282 1.00 83.25 181 THR A CA 1
ATOM 1369 C C . THR A 1 181 ? -22.468 -2.949 11.336 1.00 83.25 181 THR A C 1
ATOM 1371 O O . THR A 1 181 ? -21.575 -2.380 11.961 1.00 83.25 181 THR A O 1
ATOM 1374 N N . GLU A 1 182 ? -23.747 -2.660 11.561 1.00 75.88 182 GLU A N 1
ATOM 1375 C CA . GLU A 1 182 ? -24.106 -1.939 12.780 1.00 75.88 182 GLU A CA 1
ATOM 1376 C C . GLU A 1 182 ? -23.757 -2.816 13.982 1.00 75.88 182 GLU A C 1
ATOM 1378 O O . GLU A 1 182 ? -23.958 -4.032 13.950 1.00 75.88 182 GLU A O 1
ATOM 1383 N N . ALA A 1 183 ? -23.224 -2.209 15.041 1.00 65.50 183 ALA A N 1
ATOM 1384 C CA . ALA A 1 183 ? -23.006 -2.893 16.305 1.00 65.50 183 ALA A CA 1
ATOM 1385 C C . ALA A 1 183 ? -24.369 -3.306 16.893 1.00 65.50 183 ALA A C 1
ATOM 1387 O O . ALA A 1 183 ? -25.005 -2.541 17.613 1.00 65.50 183 ALA A O 1
ATOM 1388 N N . THR A 1 184 ? -24.860 -4.498 16.547 1.00 56.88 184 THR A N 1
ATOM 1389 C CA . THR A 1 184 ? -26.211 -4.936 16.935 1.00 56.88 184 THR A CA 1
ATOM 1390 C C . THR A 1 184 ? -26.286 -5.427 18.378 1.00 56.88 184 THR A C 1
ATOM 1392 O O . THR A 1 184 ? -27.364 -5.432 18.973 1.00 56.88 184 THR A O 1
ATOM 1395 N N . ALA A 1 185 ? -25.155 -5.815 18.970 1.00 62.59 185 ALA A N 1
ATOM 1396 C CA . ALA A 1 185 ? -25.077 -6.227 20.362 1.00 62.59 185 ALA A CA 1
ATOM 1397 C C . ALA A 1 185 ? -24.445 -5.110 21.191 1.00 62.59 185 ALA A C 1
ATOM 1399 O O . ALA A 1 185 ? -23.237 -4.885 21.122 1.00 62.59 185 ALA A O 1
ATOM 1400 N N . THR A 1 186 ? -25.253 -4.445 22.020 1.00 68.56 186 THR A N 1
ATOM 1401 C CA . THR A 1 186 ? -24.700 -3.681 23.139 1.00 68.56 186 THR A CA 1
ATOM 1402 C C . THR A 1 186 ? -23.868 -4.645 23.978 1.00 68.56 186 THR A C 1
ATOM 1404 O O . THR A 1 186 ? -24.364 -5.724 24.329 1.00 68.56 186 THR A O 1
ATOM 1407 N N . PRO A 1 187 ? -22.599 -4.326 24.272 1.00 77.38 187 PRO A N 1
ATOM 1408 C CA . PRO A 1 187 ? -21.784 -5.240 25.032 1.00 77.38 187 PRO A CA 1
ATOM 1409 C C . PRO A 1 187 ? -22.391 -5.376 26.424 1.00 77.38 187 PRO A C 1
ATOM 1411 O O . PRO A 1 187 ? -22.844 -4.404 27.038 1.00 77.38 187 PRO A O 1
ATOM 1414 N N . ARG A 1 188 ? -22.437 -6.605 26.923 1.00 80.88 188 ARG A N 1
ATOM 1415 C CA . ARG A 1 188 ? -23.006 -6.928 28.228 1.00 80.88 188 ARG A CA 1
ATOM 1416 C C . ARG A 1 188 ? -22.019 -7.757 29.016 1.00 80.88 188 ARG A C 1
ATOM 1418 O O . ARG A 1 188 ? -21.436 -8.709 28.508 1.00 80.88 188 ARG A O 1
ATOM 1425 N N . LEU A 1 189 ? -21.864 -7.397 30.282 1.00 84.56 189 LEU A N 1
ATOM 1426 C CA . LEU A 1 189 ? -21.151 -8.232 31.232 1.00 84.56 189 LEU A CA 1
ATOM 1427 C C . LEU A 1 189 ? -22.104 -9.315 31.722 1.00 84.56 189 LEU A C 1
ATOM 1429 O O . LEU A 1 189 ? -23.211 -9.011 32.171 1.00 84.56 189 LEU A O 1
ATOM 1433 N N . THR A 1 190 ? -21.667 -10.563 31.638 1.00 83.12 190 THR A N 1
ATOM 1434 C CA . THR A 1 190 ? -22.363 -11.696 32.246 1.00 83.12 190 THR A CA 1
ATOM 1435 C C . THR A 1 190 ? -21.533 -12.166 33.419 1.00 83.12 190 THR A C 1
ATOM 1437 O O . THR A 1 190 ? -20.387 -12.567 33.245 1.00 83.12 190 THR A O 1
ATOM 1440 N N . SER A 1 191 ? -22.091 -12.089 34.626 1.00 82.12 191 SER A N 1
ATOM 1441 C CA . SER A 1 191 ? -21.421 -12.641 35.802 1.00 82.12 191 SER A CA 1
ATOM 1442 C C . SER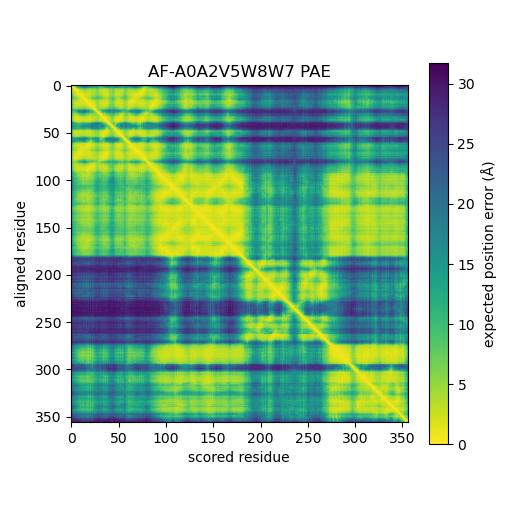 A 1 191 ? -21.375 -14.162 35.693 1.00 82.12 191 SER A C 1
ATOM 1444 O O . SER A 1 191 ? -22.388 -14.784 35.372 1.00 82.12 191 SER A O 1
ATOM 1446 N N . MET A 1 192 ? -20.214 -14.751 35.978 1.00 76.06 192 MET A N 1
ATOM 1447 C CA . MET A 1 192 ? -20.035 -16.209 36.006 1.00 76.06 192 MET A CA 1
ATOM 1448 C C . MET A 1 192 ? -19.898 -16.767 37.426 1.00 76.06 192 MET A C 1
ATOM 1450 O O . MET A 1 192 ? -19.603 -17.944 37.608 1.00 76.06 192 MET A O 1
ATOM 1454 N N . GLY A 1 193 ? -20.187 -15.938 38.431 1.00 68.31 193 GLY A N 1
ATOM 1455 C CA . GLY A 1 193 ? -20.116 -16.285 39.846 1.00 68.31 193 GLY A CA 1
ATOM 1456 C C . GLY A 1 193 ? -18.978 -15.576 40.578 1.00 68.31 193 GLY A C 1
ATOM 1457 O O . GLY A 1 193 ? -18.164 -14.870 39.988 1.00 68.31 193 GLY A O 1
ATOM 1458 N N . ASN A 1 194 ? -18.959 -15.742 41.901 1.00 65.62 194 ASN A N 1
ATOM 1459 C CA . ASN A 1 194 ? -17.856 -15.295 42.746 1.00 65.62 194 ASN A CA 1
ATOM 1460 C C . ASN A 1 194 ? -16.891 -16.461 42.951 1.00 65.62 194 ASN A C 1
ATOM 1462 O O . ASN A 1 194 ? -17.276 -17.487 43.514 1.00 65.62 194 ASN A O 1
ATOM 1466 N N . VAL A 1 195 ? -15.636 -16.272 42.560 1.00 64.50 195 VAL A N 1
ATOM 1467 C CA . VAL A 1 195 ? -14.522 -17.076 43.069 1.00 64.50 195 VAL A CA 1
ATOM 1468 C C . VAL A 1 195 ? -13.999 -16.357 44.316 1.00 64.50 195 VAL A C 1
ATOM 1470 O O . VAL A 1 195 ? -14.088 -15.135 44.417 1.00 64.50 195 VAL A O 1
ATOM 1473 N N . ILE A 1 196 ? -13.508 -17.076 45.328 1.00 68.81 196 ILE A N 1
ATOM 1474 C CA . ILE A 1 196 ? -13.054 -16.449 46.583 1.00 68.81 196 ILE A CA 1
ATOM 1475 C C . ILE A 1 196 ? -12.001 -15.366 46.272 1.00 68.81 196 ILE A C 1
ATOM 1477 O O . ILE A 1 196 ? -10.912 -15.674 45.795 1.00 68.81 196 ILE A O 1
ATOM 1481 N N . GLY A 1 197 ? -12.334 -14.098 46.547 1.00 69.25 197 GLY A N 1
ATOM 1482 C CA . GLY A 1 197 ? -11.459 -12.940 46.333 1.00 69.25 197 GLY A CA 1
ATOM 1483 C C . GLY A 1 197 ? -11.483 -12.317 44.927 1.00 69.25 197 GLY A C 1
ATOM 1484 O O . GLY A 1 197 ? -10.778 -11.326 44.713 1.00 69.25 197 GLY A O 1
ATOM 1485 N N . GLN A 1 198 ? -12.282 -12.834 43.986 1.00 76.12 198 GLN A N 1
ATOM 1486 C CA . GLN A 1 198 ? -12.397 -12.311 42.617 1.00 76.12 198 GLN A CA 1
ATOM 1487 C C . GLN A 1 198 ? -13.842 -12.318 42.099 1.00 76.12 198 GLN A C 1
ATOM 1489 O O . GLN A 1 198 ? -14.646 -13.195 42.411 1.00 76.12 198 GLN A O 1
ATOM 1494 N N . PHE A 1 199 ? -14.158 -11.323 41.275 1.00 74.75 199 PHE A N 1
ATOM 1495 C CA . PHE A 1 199 ? -15.392 -11.261 40.505 1.00 74.75 199 PHE A CA 1
ATOM 1496 C C . PHE A 1 199 ? -15.110 -11.662 39.058 1.00 74.75 199 PHE A C 1
ATOM 1498 O O . PHE A 1 199 ? -14.408 -10.932 38.351 1.00 74.75 199 PHE A O 1
ATOM 1505 N N . ASP A 1 200 ? -15.687 -12.789 38.634 1.00 81.44 200 ASP A N 1
ATOM 1506 C CA . ASP A 1 200 ? -15.539 -13.312 37.280 1.00 81.44 200 ASP A CA 1
ATOM 1507 C C . ASP A 1 200 ? -16.726 -12.918 36.406 1.00 81.44 200 ASP A C 1
ATOM 1509 O O . ASP A 1 200 ? -17.905 -13.045 36.774 1.00 81.44 200 ASP A O 1
ATOM 1513 N N . PHE A 1 201 ? -16.414 -12.475 35.198 1.00 79.81 201 PHE A N 1
ATOM 1514 C CA . PHE A 1 201 ? -17.404 -12.151 34.193 1.00 79.81 201 PHE A CA 1
ATOM 1515 C C . PHE A 1 201 ? -16.923 -12.547 32.800 1.00 79.81 201 PHE A C 1
ATOM 1517 O O . PHE A 1 201 ? -15.729 -12.576 32.508 1.00 79.81 201 PHE A O 1
ATOM 1524 N N . SER A 1 202 ? -17.869 -12.826 31.915 1.00 82.00 202 SER A N 1
ATOM 1525 C CA . SER A 1 202 ? -17.635 -12.887 30.477 1.00 82.00 202 SER A CA 1
ATOM 1526 C C . SER A 1 202 ? -18.250 -11.668 29.800 1.00 82.00 202 SER A C 1
ATOM 1528 O O . SER A 1 202 ? -19.159 -11.016 30.331 1.00 82.00 202 SER A O 1
ATOM 1530 N N . ILE A 1 203 ? -17.731 -11.332 28.624 1.00 77.81 203 ILE A N 1
ATOM 1531 C CA . ILE A 1 203 ? -18.288 -10.271 27.790 1.00 77.81 203 ILE A CA 1
ATOM 1532 C C . ILE A 1 203 ? -19.122 -10.930 26.700 1.00 77.81 203 ILE A C 1
ATOM 1534 O O . ILE A 1 203 ? -18.610 -11.674 25.871 1.00 77.81 203 ILE A O 1
ATOM 1538 N N . LEU A 1 204 ? -20.418 -10.632 26.695 1.00 76.94 204 LEU A N 1
ATOM 1539 C CA . LEU A 1 204 ? -21.272 -10.860 25.541 1.00 76.94 204 LEU A CA 1
ATOM 1540 C C . LEU A 1 204 ? -21.188 -9.629 24.649 1.00 76.94 204 LEU A C 1
ATOM 1542 O O . LEU A 1 204 ? -21.458 -8.513 25.085 1.00 76.94 204 LEU A O 1
ATOM 1546 N N . GLY A 1 205 ? -20.813 -9.844 23.403 1.00 71.56 205 GLY A N 1
ATOM 1547 C CA . GLY A 1 205 ? -20.667 -8.816 22.388 1.00 71.56 205 GLY A CA 1
ATOM 1548 C C . GLY A 1 205 ? -20.209 -9.460 21.089 1.00 71.56 205 GLY A C 1
ATOM 1549 O O . GLY A 1 205 ? -20.038 -10.678 21.012 1.00 71.56 205 GLY A O 1
ATOM 1550 N N . GLU A 1 206 ? -19.980 -8.642 20.075 1.00 68.62 206 GLU A N 1
ATOM 1551 C CA . GLU A 1 206 ? -19.356 -9.064 18.826 1.00 68.62 206 GLU A CA 1
ATOM 1552 C C . GLU A 1 206 ? -17.972 -9.698 19.092 1.00 68.62 206 GLU A C 1
ATOM 1554 O O . GLU A 1 206 ? -17.139 -9.055 19.754 1.00 68.62 206 GLU A O 1
ATOM 1559 N N . PRO A 1 207 ? -17.734 -10.952 18.657 1.00 61.97 207 PRO A N 1
ATOM 1560 C CA . PRO A 1 207 ? -16.424 -11.594 18.739 1.00 61.97 207 PRO A CA 1
ATOM 1561 C C . PRO A 1 207 ? -15.362 -10.800 17.974 1.00 61.97 207 PRO A C 1
ATOM 1563 O O . PRO A 1 207 ? -15.637 -10.237 16.920 1.00 61.97 207 PRO A O 1
ATOM 1566 N N . GLY A 1 208 ? -14.140 -10.756 18.500 1.00 55.00 208 GLY A N 1
ATOM 1567 C CA . GLY A 1 208 ? -13.015 -10.064 17.871 1.00 55.00 208 GLY A CA 1
ATOM 1568 C C . GLY A 1 208 ? -12.985 -8.545 18.073 1.00 55.00 208 GLY A C 1
ATOM 1569 O O . GLY A 1 208 ? -12.120 -7.873 17.512 1.00 55.00 208 GLY A O 1
ATOM 1570 N N . ARG A 1 209 ? -13.896 -7.990 18.884 1.00 64.00 209 ARG A N 1
ATOM 1571 C CA . ARG A 1 209 ? -13.963 -6.555 19.192 1.00 64.00 209 ARG A CA 1
ATOM 1572 C C . ARG A 1 209 ? -13.318 -6.229 20.538 1.00 64.00 209 ARG A C 1
ATOM 1574 O O . ARG A 1 209 ? -13.418 -6.996 21.498 1.00 64.00 209 ARG A O 1
ATOM 1581 N N . LEU A 1 210 ? -12.674 -5.064 20.609 1.00 66.44 210 LEU A N 1
ATOM 1582 C CA . LEU A 1 210 ? -12.209 -4.488 21.867 1.00 66.44 210 LEU A CA 1
ATOM 1583 C C . LEU A 1 210 ? -13.362 -3.779 22.576 1.00 66.44 210 LEU A C 1
ATOM 1585 O O . LEU A 1 210 ? -14.088 -2.986 21.976 1.00 66.44 210 LEU A O 1
ATOM 1589 N N . TYR A 1 211 ? -13.474 -4.022 23.873 1.00 72.88 211 TYR A N 1
ATOM 1590 C CA . TYR A 1 211 ? -14.435 -3.367 24.745 1.00 72.88 211 TYR A CA 1
ATOM 1591 C C . TYR A 1 211 ? -13.733 -2.618 25.862 1.00 72.88 211 TYR A C 1
ATOM 1593 O O . TYR A 1 211 ? -12.647 -2.992 26.311 1.00 72.88 211 TYR A O 1
ATOM 1601 N N . ARG A 1 212 ? -14.378 -1.541 26.313 1.00 78.19 212 ARG A N 1
ATOM 1602 C CA . ARG A 1 212 ? -13.913 -0.743 27.440 1.00 78.19 212 ARG A CA 1
ATOM 1603 C C . ARG A 1 212 ? -14.734 -1.079 28.672 1.00 78.19 212 ARG A C 1
ATOM 1605 O O . ARG A 1 212 ? -15.930 -0.796 28.723 1.00 78.19 212 ARG A O 1
ATOM 1612 N N . ILE A 1 213 ? -14.060 -1.604 29.682 1.00 80.06 213 ILE A N 1
ATOM 1613 C CA . ILE A 1 213 ? -14.573 -1.762 31.030 1.00 80.06 213 ILE A CA 1
ATOM 1614 C C . ILE A 1 213 ? -14.388 -0.456 31.788 1.00 80.06 213 ILE A C 1
ATOM 1616 O O . ILE A 1 213 ? -13.284 0.082 31.927 1.00 80.06 213 ILE A O 1
ATOM 1620 N N . GLN A 1 214 ? -15.509 0.042 32.284 1.00 82.69 214 GLN A N 1
ATOM 1621 C CA . GLN A 1 214 ? -15.563 1.172 33.186 1.00 82.69 214 GLN A CA 1
ATOM 1622 C C . GLN A 1 214 ? -16.098 0.712 34.526 1.00 82.69 214 GLN A C 1
ATOM 1624 O O . GLN A 1 214 ? -16.911 -0.214 34.607 1.00 82.69 214 GLN A O 1
ATOM 1629 N N . SER A 1 215 ? -15.678 1.410 35.565 1.00 85.50 215 SER A N 1
ATOM 1630 C CA . SER A 1 215 ? -16.135 1.158 36.911 1.00 85.50 215 SER A CA 1
ATOM 1631 C C . SER A 1 215 ? -16.526 2.428 37.638 1.00 85.50 215 SER A C 1
ATOM 1633 O O . SER A 1 215 ? -16.151 3.545 37.263 1.00 85.50 215 SER A O 1
ATOM 1635 N N . SER A 1 216 ? -17.363 2.234 38.649 1.00 86.69 216 SER A N 1
ATOM 1636 C CA . SER A 1 216 ? -17.957 3.304 39.431 1.00 86.69 216 SER A CA 1
ATOM 1637 C C . SER A 1 216 ? -18.110 2.890 40.891 1.00 86.69 216 SER A C 1
ATOM 1639 O O . SER A 1 216 ? -18.292 1.713 41.228 1.00 86.69 216 SER A O 1
ATOM 1641 N N . THR A 1 217 ? -18.061 3.881 41.775 1.00 88.44 217 THR A N 1
ATOM 1642 C CA . THR A 1 217 ? -18.400 3.737 43.195 1.00 88.44 217 THR A CA 1
ATOM 1643 C C . THR A 1 217 ? -19.864 4.081 43.481 1.00 88.44 217 THR A C 1
ATOM 1645 O O . THR A 1 217 ? -20.390 3.638 44.500 1.00 88.44 217 THR A O 1
ATOM 1648 N N . ASN A 1 218 ? -20.529 4.838 42.599 1.00 87.50 218 ASN A N 1
ATOM 1649 C CA . ASN A 1 218 ? -21.826 5.472 42.866 1.00 87.50 218 ASN A CA 1
ATOM 1650 C C . ASN A 1 218 ? -22.845 5.389 41.709 1.00 87.50 218 ASN A C 1
ATOM 1652 O O . ASN A 1 218 ? -23.895 6.013 41.809 1.00 87.50 218 ASN A O 1
ATOM 1656 N N . LEU A 1 219 ? -22.552 4.646 40.631 1.00 88.56 219 LEU A N 1
ATOM 1657 C CA . LEU A 1 219 ? -23.350 4.535 39.391 1.00 88.56 219 LEU A CA 1
ATOM 1658 C C . LEU A 1 219 ? -23.458 5.819 38.547 1.00 88.56 219 LEU A C 1
ATOM 1660 O O . LEU A 1 219 ? -24.032 5.773 37.456 1.00 88.56 219 LEU A O 1
ATOM 1664 N N . ILE A 1 220 ? -22.885 6.933 39.000 1.00 87.94 220 ILE A N 1
ATOM 1665 C CA . ILE A 1 220 ? -22.950 8.240 38.333 1.00 87.94 220 ILE A CA 1
ATOM 1666 C C . ILE A 1 220 ? -21.602 8.557 37.685 1.00 87.94 220 ILE A C 1
ATOM 1668 O O . ILE A 1 220 ? -21.532 8.793 36.480 1.00 87.94 220 ILE A O 1
ATOM 1672 N N . ASP A 1 221 ? -20.528 8.490 38.467 1.00 86.75 221 ASP A N 1
ATOM 1673 C CA . ASP A 1 221 ? -19.174 8.788 38.021 1.00 86.75 221 ASP A CA 1
ATOM 1674 C C . ASP A 1 221 ? -18.515 7.505 37.525 1.00 86.75 221 ASP A C 1
ATOM 1676 O O . ASP A 1 221 ? -18.252 6.578 38.298 1.00 86.75 221 ASP A O 1
ATOM 1680 N N . TRP A 1 222 ? -18.270 7.441 36.218 1.00 84.75 222 TRP A N 1
ATOM 1681 C CA . TRP A 1 222 ? -17.656 6.289 35.564 1.00 84.75 222 TRP A CA 1
ATOM 1682 C C . TRP A 1 222 ? -16.234 6.623 35.137 1.00 84.75 222 TRP A C 1
ATOM 1684 O O . TRP A 1 222 ? -15.991 7.634 34.479 1.00 84.75 222 TRP A O 1
ATOM 1694 N N . SER A 1 223 ? -15.295 5.746 35.475 1.00 82.00 223 SER A N 1
ATOM 1695 C CA . SER A 1 223 ? -13.890 5.873 35.086 1.00 82.00 223 SER A CA 1
ATOM 1696 C C . SER A 1 223 ? -13.365 4.567 34.494 1.00 82.00 223 SER A C 1
ATOM 1698 O O . SER A 1 223 ? -13.991 3.520 34.637 1.00 82.00 223 SER A O 1
ATOM 1700 N N . GLU A 1 224 ? -12.244 4.623 33.775 1.00 76.00 224 GLU A N 1
ATOM 1701 C CA . GLU A 1 224 ? -11.595 3.422 33.234 1.00 76.00 224 GLU A CA 1
ATOM 1702 C C . GLU A 1 224 ? -11.163 2.480 34.366 1.00 76.00 224 GLU A C 1
ATOM 1704 O O . GLU A 1 224 ? -10.479 2.913 35.298 1.00 76.00 224 GLU A O 1
ATOM 1709 N N . GLU A 1 225 ? -11.518 1.195 34.270 1.00 77.31 225 GLU A N 1
ATOM 1710 C CA . GLU A 1 225 ? -11.197 0.220 35.315 1.00 77.31 225 GLU A CA 1
ATOM 1711 C C . GLU A 1 225 ? -9.707 -0.154 35.291 1.00 77.31 225 GLU A C 1
ATOM 1713 O O . GLU A 1 225 ? -9.194 -0.661 34.299 1.00 77.31 225 GLU A O 1
ATOM 1718 N N . LYS A 1 226 ? -8.995 0.086 36.395 1.00 70.56 226 LYS A N 1
ATOM 1719 C CA . LYS A 1 226 ? -7.526 -0.014 36.500 1.00 70.56 226 LYS A CA 1
ATOM 1720 C C . LYS A 1 226 ? -7.033 -1.269 37.221 1.00 70.56 226 LYS A C 1
ATOM 1722 O O . LYS A 1 226 ? -5.824 -1.460 37.339 1.00 70.56 226 LYS A O 1
ATOM 1727 N N . SER A 1 227 ? -7.949 -2.081 37.739 1.00 67.25 227 SER A N 1
ATOM 1728 C CA . SER A 1 227 ? -7.668 -3.284 38.524 1.00 67.25 227 SER A CA 1
ATOM 1729 C C . SER A 1 227 ? -7.404 -4.530 37.676 1.00 67.25 227 SER A C 1
ATOM 1731 O O . SER A 1 227 ? -7.006 -5.545 38.242 1.00 67.25 227 SER A O 1
ATOM 1733 N N . PHE A 1 228 ? -7.588 -4.475 36.351 1.00 60.19 228 PHE A N 1
ATOM 1734 C CA . PHE A 1 228 ? -7.139 -5.553 35.465 1.00 60.19 228 PHE A CA 1
ATOM 1735 C C . PHE A 1 228 ? -5.614 -5.705 35.547 1.00 60.19 228 PHE A C 1
ATOM 1737 O O . PHE A 1 228 ? -4.910 -4.693 35.663 1.00 60.19 228 PHE A O 1
ATOM 1744 N N . PRO A 1 229 ? -5.086 -6.942 35.513 1.00 50.28 229 PRO A N 1
ATOM 1745 C CA . PRO A 1 229 ? -3.650 -7.164 35.502 1.00 50.28 229 PRO A CA 1
ATOM 1746 C C . PRO A 1 229 ? -3.022 -6.384 34.345 1.00 50.28 229 PRO A C 1
ATOM 1748 O O . PRO A 1 229 ? -3.462 -6.461 33.203 1.00 50.28 229 PRO A O 1
ATOM 1751 N N . LYS A 1 230 ? -2.011 -5.579 34.676 1.00 48.88 230 LYS A N 1
ATOM 1752 C CA . LYS A 1 230 ? -1.188 -4.878 33.695 1.00 48.88 230 LYS A CA 1
ATOM 1753 C C . LYS A 1 230 ? -0.323 -5.938 33.035 1.00 48.88 230 LYS A C 1
ATOM 1755 O O . LYS A 1 230 ? 0.560 -6.463 33.715 1.00 48.88 230 LYS A O 1
ATOM 1760 N N . GLU A 1 231 ? -0.492 -6.225 31.754 1.00 45.50 231 GLU A N 1
ATOM 1761 C CA . GLU A 1 231 ? 0.649 -6.785 31.045 1.00 45.50 231 GLU A CA 1
ATOM 1762 C C . GLU A 1 231 ? 1.608 -5.611 30.817 1.00 45.50 231 GLU A C 1
ATOM 1764 O O . GLU A 1 231 ? 1.320 -4.613 30.157 1.00 45.50 231 GLU A O 1
ATOM 1769 N N . PHE A 1 232 ? 2.756 -5.636 31.477 1.00 40.03 232 PHE A N 1
ATOM 1770 C CA . PHE A 1 232 ? 3.809 -4.711 31.099 1.00 40.03 232 PHE A CA 1
ATOM 1771 C C . PHE A 1 232 ? 4.392 -5.213 29.784 1.00 40.03 232 PHE A C 1
ATOM 1773 O O . PHE A 1 232 ? 5.065 -6.240 29.767 1.00 40.03 232 PHE A O 1
ATOM 1780 N N . ILE A 1 233 ? 4.170 -4.481 28.693 1.00 37.22 233 ILE A N 1
ATOM 1781 C CA . ILE A 1 233 ? 4.990 -4.656 27.497 1.00 37.22 233 ILE A CA 1
ATOM 1782 C C . ILE A 1 233 ? 6.194 -3.729 27.657 1.00 37.22 233 ILE A C 1
ATOM 1784 O O . ILE A 1 233 ? 6.073 -2.501 27.669 1.00 37.22 233 ILE A O 1
ATOM 1788 N N . TYR A 1 234 ? 7.360 -4.332 27.868 1.00 36.72 234 TYR A N 1
ATOM 1789 C CA . TYR A 1 234 ? 8.617 -3.615 28.035 1.00 36.72 234 TYR A CA 1
ATOM 1790 C C . TYR A 1 234 ? 9.196 -3.246 26.663 1.00 36.72 234 TYR A C 1
ATOM 1792 O O . TYR A 1 234 ? 9.482 -4.127 25.855 1.00 36.72 234 TYR A O 1
ATOM 1800 N N . TYR A 1 235 ? 9.419 -1.949 26.422 1.00 36.81 235 TYR A N 1
ATOM 1801 C CA . TYR A 1 235 ? 10.166 -1.443 25.265 1.00 36.81 235 TYR A CA 1
ATOM 1802 C C . TYR A 1 235 ? 11.437 -0.746 25.745 1.00 36.81 235 TYR A C 1
ATOM 1804 O O . TYR A 1 235 ? 11.408 0.423 26.142 1.00 36.81 235 TYR A O 1
ATOM 1812 N N . GLY A 1 236 ? 12.562 -1.462 25.723 1.00 52.78 236 GLY A N 1
ATOM 1813 C CA . GLY A 1 236 ? 13.845 -0.921 26.178 1.00 52.78 236 GLY A CA 1
ATOM 1814 C C . GLY A 1 236 ? 13.795 -0.448 27.639 1.00 52.78 236 GLY A C 1
ATOM 1815 O O . GLY A 1 236 ? 13.320 -1.170 28.511 1.00 52.78 236 GLY A O 1
ATOM 1816 N N . SER A 1 237 ? 14.279 0.768 27.914 1.00 35.62 237 SER A N 1
ATOM 1817 C CA . SER A 1 237 ? 14.290 1.383 29.257 1.00 35.62 237 SER A CA 1
ATOM 1818 C C . SER A 1 237 ? 13.005 2.144 29.618 1.00 35.62 237 SER A C 1
ATOM 1820 O O . SER A 1 237 ? 12.878 2.651 30.734 1.00 35.62 237 SER A O 1
ATOM 1822 N N . SER A 1 238 ? 12.042 2.229 28.698 1.00 35.59 238 SER A N 1
ATOM 1823 C CA . SER A 1 238 ? 10.762 2.909 28.903 1.00 35.59 238 SER A CA 1
ATOM 1824 C C . SER A 1 238 ? 9.643 1.912 29.205 1.00 35.59 238 SER A C 1
ATOM 1826 O O . SER A 1 238 ? 9.410 0.967 28.454 1.00 35.59 238 SER A O 1
ATOM 1828 N N . SER A 1 239 ? 8.911 2.143 30.300 1.00 38.03 239 SER A N 1
ATOM 1829 C CA . SER A 1 239 ? 7.663 1.425 30.576 1.00 38.03 239 SER A CA 1
ATOM 1830 C C . SER A 1 239 ? 6.492 2.187 29.959 1.00 38.03 239 SER A C 1
ATOM 1832 O O . SER A 1 239 ? 6.197 3.322 30.335 1.00 38.03 239 SER A O 1
ATOM 1834 N N . VAL A 1 240 ? 5.810 1.563 29.003 1.00 39.47 240 VAL A N 1
ATOM 1835 C CA . VAL A 1 240 ? 4.497 2.029 28.557 1.00 39.47 240 VAL A CA 1
ATOM 1836 C C . VAL A 1 240 ? 3.468 1.400 29.492 1.00 39.47 240 VAL A C 1
ATOM 1838 O O . VAL A 1 240 ? 3.414 0.181 29.638 1.00 39.47 240 VAL A O 1
ATOM 1841 N N . ARG A 1 241 ? 2.661 2.219 30.176 1.00 40.19 241 ARG A N 1
ATOM 1842 C CA . ARG A 1 241 ? 1.564 1.696 31.002 1.00 40.19 241 ARG A CA 1
ATOM 1843 C C . ARG A 1 241 ? 0.484 1.134 30.076 1.00 40.19 241 ARG A C 1
ATOM 1845 O O . ARG A 1 241 ? -0.112 1.901 29.322 1.00 40.19 241 ARG A O 1
ATOM 1852 N N . GLN A 1 242 ? 0.204 -0.166 30.159 1.00 45.06 242 GLN A N 1
ATOM 1853 C CA . GLN A 1 242 ? -0.980 -0.729 29.514 1.00 45.06 242 GLN A CA 1
ATOM 1854 C C . GLN A 1 242 ? -2.261 -0.087 30.058 1.00 45.06 242 GLN A C 1
ATOM 1856 O O . GLN A 1 242 ? -2.366 0.303 31.227 1.00 45.06 242 GLN A O 1
ATOM 1861 N N . ARG A 1 243 ? -3.228 0.058 29.152 1.00 50.00 243 ARG A N 1
ATOM 1862 C CA . ARG A 1 243 ? -4.487 0.757 29.372 1.00 50.00 243 ARG A CA 1
ATOM 1863 C C . ARG A 1 243 ? -5.484 -0.106 30.131 1.00 50.00 243 ARG A C 1
ATOM 1865 O O . ARG A 1 243 ? -6.141 -0.965 29.561 1.00 50.00 243 ARG A O 1
ATOM 1872 N N . ASN A 1 244 ? -5.620 0.236 31.403 1.00 55.12 244 ASN A N 1
ATOM 1873 C CA . ASN A 1 244 ? -6.766 0.008 32.276 1.00 55.12 244 ASN A CA 1
ATOM 1874 C C . ASN A 1 244 ? -8.081 -0.296 31.519 1.00 55.12 244 ASN A C 1
ATOM 1876 O O . ASN A 1 244 ? -8.624 0.562 30.811 1.00 55.12 244 ASN A O 1
ATOM 1880 N N . GLY A 1 245 ? -8.594 -1.516 31.690 1.00 56.41 245 GLY A N 1
ATOM 1881 C CA . GLY A 1 245 ? -9.973 -1.849 31.349 1.00 56.41 245 GLY A CA 1
ATOM 1882 C C . GLY A 1 245 ? -10.236 -2.057 29.864 1.00 56.41 245 GLY A C 1
ATOM 1883 O O . GLY A 1 245 ? -11.384 -1.948 29.459 1.00 56.41 245 GLY A O 1
ATOM 1884 N N . LEU A 1 246 ? -9.226 -2.326 29.032 1.00 62.50 246 LEU A N 1
ATOM 1885 C CA . LEU A 1 246 ? -9.452 -2.856 27.683 1.00 62.50 246 LEU A CA 1
ATOM 1886 C C . LEU A 1 246 ? -9.513 -4.369 27.695 1.00 62.50 246 LEU A C 1
ATOM 1888 O O . LEU A 1 246 ? 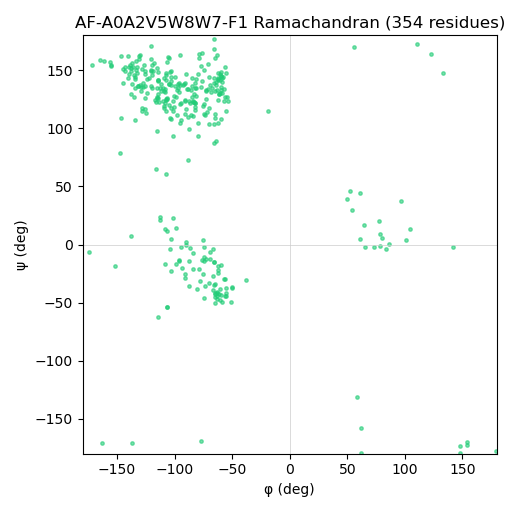-8.652 -5.017 28.280 1.00 62.50 246 LEU A O 1
ATOM 1892 N N . VAL A 1 247 ? -10.512 -4.913 27.012 1.00 64.06 247 VAL A N 1
ATOM 1893 C CA . VAL A 1 247 ? -10.707 -6.353 26.926 1.00 64.06 247 VAL A CA 1
ATOM 1894 C C . VAL A 1 247 ? -11.027 -6.749 25.491 1.00 64.06 247 VAL A C 1
ATOM 1896 O O . VAL A 1 247 ? -11.943 -6.195 24.883 1.00 64.06 247 VAL A O 1
ATOM 1899 N N . TYR A 1 248 ? -10.276 -7.709 24.955 1.00 62.72 248 TYR A N 1
ATOM 1900 C CA . TYR A 1 248 ? -10.547 -8.319 23.657 1.00 62.72 248 TYR A CA 1
ATOM 1901 C C . TYR A 1 248 ? -11.577 -9.436 23.818 1.00 62.72 248 TYR A C 1
ATOM 1903 O O . TYR A 1 248 ? -11.376 -10.364 24.600 1.00 62.72 248 TYR A O 1
ATOM 1911 N N . ASN A 1 249 ? -12.696 -9.349 23.100 1.00 66.19 249 ASN A N 1
ATOM 1912 C CA . ASN A 1 249 ? -13.726 -10.376 23.172 1.00 66.19 249 ASN A CA 1
ATOM 1913 C C . ASN A 1 249 ? -13.369 -11.594 22.316 1.00 66.19 249 ASN A C 1
ATOM 1915 O O . ASN A 1 249 ? -13.699 -11.669 21.135 1.00 66.19 249 ASN A O 1
ATOM 1919 N N . ASN A 1 250 ? -12.740 -12.571 22.952 1.00 61.19 250 ASN A N 1
ATOM 1920 C CA . ASN A 1 250 ? -12.437 -13.899 22.420 1.00 61.19 250 ASN A CA 1
ATOM 1921 C C . ASN A 1 250 ? -13.232 -15.006 23.138 1.00 61.19 250 ASN A C 1
ATOM 1923 O O . ASN A 1 250 ? -12.800 -16.151 23.164 1.00 61.19 250 ASN A O 1
ATOM 1927 N N . GLN A 1 251 ? -14.377 -14.659 23.740 1.00 63.72 251 GLN A N 1
ATOM 1928 C CA . GLN A 1 251 ? -15.182 -15.547 24.593 1.00 63.72 251 GLN A CA 1
ATOM 1929 C C . GLN A 1 251 ? -14.502 -16.013 25.897 1.00 63.72 251 GLN A C 1
ATOM 1931 O O . GLN A 1 251 ? -14.989 -16.942 26.541 1.00 63.72 251 GLN A O 1
ATOM 1936 N N . ASN A 1 252 ? -13.422 -15.353 26.332 1.00 67.62 252 ASN A N 1
ATOM 1937 C CA . ASN A 1 252 ? -12.759 -15.674 27.597 1.00 67.62 252 ASN A CA 1
ATOM 1938 C C . ASN A 1 252 ? -13.508 -15.164 28.841 1.00 67.62 252 ASN A C 1
ATOM 1940 O O . ASN A 1 252 ? -14.380 -14.290 28.795 1.00 67.62 252 ASN A O 1
ATOM 1944 N N . VAL A 1 253 ? -13.090 -15.724 29.977 1.00 73.50 253 VAL A N 1
ATOM 1945 C CA . VAL A 1 253 ? -13.404 -15.273 31.335 1.00 73.50 253 VAL A CA 1
ATOM 1946 C C . VAL A 1 253 ? -12.434 -14.170 31.754 1.00 73.50 253 VAL A C 1
ATOM 1948 O O . VAL A 1 253 ? -11.227 -14.301 31.550 1.00 73.50 253 VAL A O 1
ATOM 1951 N N . PHE A 1 254 ? -12.950 -13.114 32.377 1.00 76.56 254 PHE A N 1
ATOM 1952 C CA . PHE A 1 254 ? -12.169 -12.016 32.941 1.00 76.56 254 PHE A CA 1
ATOM 1953 C C . PHE A 1 254 ? -12.462 -11.868 34.430 1.00 76.56 254 PHE A C 1
ATOM 1955 O O . PHE A 1 254 ? -13.611 -11.994 34.851 1.00 76.56 254 PHE A O 1
ATOM 1962 N N . SER A 1 255 ? -11.430 -11.538 35.204 1.00 75.62 255 SER A N 1
ATOM 1963 C CA . SER A 1 255 ? -11.506 -11.482 36.665 1.00 75.62 255 SER A CA 1
ATOM 1964 C C . SER A 1 255 ? -11.056 -10.123 37.189 1.00 75.62 255 SER A C 1
ATOM 1966 O O . SER A 1 255 ? -10.034 -9.584 36.756 1.00 75.62 255 SER A O 1
ATOM 1968 N N . VAL A 1 256 ? -11.795 -9.571 38.153 1.00 73.75 256 VAL A N 1
ATOM 1969 C CA . VAL A 1 256 ? -11.411 -8.351 38.883 1.00 73.75 256 VAL A CA 1
ATOM 1970 C C . VAL A 1 256 ? -11.282 -8.667 40.376 1.00 73.75 256 VAL A C 1
ATOM 1972 O O . VAL A 1 256 ? -12.165 -9.321 40.933 1.00 73.75 256 VAL A O 1
ATOM 1975 N N . PRO A 1 257 ? -10.213 -8.214 41.062 1.00 71.44 257 PRO A N 1
ATOM 1976 C CA . PRO A 1 257 ? -10.064 -8.427 42.497 1.00 71.44 257 PRO A CA 1
ATOM 1977 C C . PRO A 1 257 ? -11.213 -7.810 43.299 1.00 71.44 257 PRO A C 1
ATOM 1979 O O . PRO A 1 257 ? -11.552 -6.640 43.116 1.00 71.44 257 PRO A O 1
ATOM 1982 N N . GLN A 1 258 ? -11.738 -8.556 44.272 1.00 67.06 258 GLN A N 1
ATOM 1983 C CA . GLN A 1 258 ? -12.780 -8.076 45.190 1.00 67.06 258 GLN A CA 1
ATOM 1984 C C . GLN A 1 258 ? -12.288 -6.937 46.109 1.00 67.06 258 GLN A C 1
ATOM 1986 O O . GLN A 1 258 ? -13.088 -6.224 46.706 1.00 67.06 258 GLN A O 1
ATOM 1991 N N . SER A 1 259 ? -10.969 -6.740 46.207 1.00 65.69 259 SER A N 1
ATOM 1992 C CA . SER A 1 259 ? -10.344 -5.609 46.903 1.00 65.69 259 SER A CA 1
ATOM 1993 C C . SER A 1 259 ? -10.433 -4.281 46.137 1.00 65.69 259 SER A C 1
ATOM 1995 O O . SER A 1 259 ? -9.964 -3.261 46.645 1.00 65.69 259 SER A O 1
ATOM 1997 N N . SER A 1 260 ? -11.014 -4.265 44.930 1.00 68.56 260 SER A N 1
ATOM 1998 C CA . SER A 1 260 ? -11.267 -3.025 44.198 1.00 68.56 260 SER A CA 1
ATOM 1999 C C . SER A 1 260 ? -12.253 -2.135 44.977 1.00 68.56 260 SER A C 1
ATOM 2001 O O . SER A 1 260 ? -13.286 -2.620 45.440 1.00 68.56 260 SER A O 1
ATOM 2003 N N . PRO A 1 261 ? -11.982 -0.824 45.138 1.00 68.56 261 PRO A N 1
ATOM 2004 C CA . PRO A 1 261 ? -12.913 0.094 45.800 1.00 68.56 261 PRO A CA 1
ATOM 2005 C C . PRO A 1 261 ? -14.185 0.347 44.972 1.00 68.56 261 PRO A C 1
ATOM 2007 O O . PRO A 1 261 ? -15.149 0.926 45.478 1.00 68.56 261 PRO A O 1
ATOM 2010 N N . HIS A 1 262 ? -14.189 -0.051 43.698 1.00 71.19 262 HIS A N 1
ATOM 2011 C CA . HIS A 1 262 ? -15.313 0.116 42.790 1.00 71.19 262 HIS A CA 1
ATOM 2012 C C . HIS A 1 262 ? -16.341 -1.004 42.978 1.00 71.19 262 HIS A C 1
ATOM 2014 O O . HIS A 1 262 ? -15.992 -2.167 43.156 1.00 71.19 262 HIS A O 1
ATOM 2020 N N . ARG A 1 263 ? -17.629 -0.648 42.950 1.00 73.75 263 ARG A N 1
ATOM 2021 C CA . ARG A 1 263 ? -18.739 -1.579 43.233 1.00 73.75 263 ARG A CA 1
ATOM 2022 C C . ARG A 1 263 ? -19.541 -1.953 41.996 1.00 73.75 263 ARG A C 1
ATOM 2024 O O . ARG A 1 263 ? -20.302 -2.915 42.025 1.00 73.75 263 ARG A O 1
ATOM 2031 N N . PHE A 1 264 ? -19.392 -1.179 40.930 1.00 84.25 264 PHE A N 1
ATOM 2032 C CA . PHE A 1 264 ? -20.172 -1.320 39.714 1.00 84.25 264 PHE A CA 1
ATOM 2033 C C . PHE A 1 264 ? -19.243 -1.359 38.517 1.00 84.25 264 PHE A C 1
ATOM 2035 O O . PHE A 1 264 ? -18.312 -0.560 38.430 1.00 84.25 264 PHE A O 1
ATOM 2042 N N . TYR A 1 265 ? -19.544 -2.261 37.588 1.00 85.25 265 TYR A N 1
ATOM 2043 C CA . TYR A 1 265 ? -18.799 -2.459 36.356 1.00 85.25 265 TYR A CA 1
ATOM 2044 C C . TYR A 1 265 ? -19.764 -2.401 35.183 1.00 85.25 265 TYR A C 1
ATOM 2046 O O . TYR A 1 265 ? -20.868 -2.948 35.244 1.00 85.25 265 TYR A O 1
ATOM 2054 N N . ARG A 1 266 ? -19.339 -1.755 34.104 1.00 85.06 266 ARG A N 1
ATOM 2055 C CA . ARG A 1 266 ? -20.033 -1.809 32.821 1.00 85.06 266 ARG A CA 1
ATOM 2056 C C . ARG A 1 266 ? -19.025 -1.996 31.711 1.00 85.06 266 ARG A C 1
ATOM 2058 O O . ARG A 1 266 ? -17.879 -1.566 31.817 1.00 85.06 266 ARG A O 1
ATOM 2065 N N . THR A 1 267 ? -19.488 -2.606 30.638 1.00 82.75 267 THR A N 1
ATOM 2066 C CA . THR A 1 267 ? -18.763 -2.637 29.379 1.00 82.75 267 THR A CA 1
ATOM 2067 C C . THR A 1 267 ? -19.399 -1.634 28.431 1.00 82.75 267 THR A C 1
ATOM 2069 O O . THR A 1 267 ? -20.606 -1.394 28.465 1.00 82.75 267 THR A O 1
ATOM 2072 N N . THR A 1 268 ? -18.567 -0.997 27.630 1.00 76.19 268 THR A N 1
ATOM 2073 C CA . THR A 1 268 ? -18.972 -0.039 26.612 1.00 76.19 268 THR A CA 1
ATOM 2074 C C . THR A 1 268 ? -18.235 -0.373 25.334 1.00 76.19 268 THR A C 1
ATOM 2076 O O . THR A 1 268 ? -17.115 -0.900 25.370 1.00 76.19 268 THR A O 1
ATOM 2079 N N . ASP A 1 269 ? -18.869 -0.058 24.210 1.00 68.81 269 ASP A N 1
ATOM 2080 C CA . ASP A 1 269 ? -18.197 -0.089 22.924 1.00 68.81 269 ASP A CA 1
ATOM 2081 C C . ASP A 1 269 ? -16.940 0.762 23.016 1.00 68.81 269 ASP A C 1
ATOM 2083 O O . ASP A 1 269 ? -16.983 1.946 23.363 1.00 68.81 269 ASP A O 1
ATOM 2087 N N . TYR A 1 270 ? -15.804 0.149 22.713 1.00 61.28 270 TYR A N 1
ATOM 2088 C CA . TYR A 1 270 ? -14.596 0.915 22.533 1.00 61.28 270 TYR A CA 1
ATOM 2089 C C . TYR A 1 270 ? -14.548 1.361 21.074 1.00 61.28 270 TYR A C 1
ATOM 2091 O O . TYR A 1 270 ? -14.207 0.590 20.182 1.00 61.28 270 TYR A O 1
ATOM 2099 N N . VAL A 1 271 ? -14.945 2.610 20.834 1.00 56.69 271 VAL A N 1
ATOM 2100 C CA . VAL A 1 271 ? -14.799 3.283 19.538 1.00 56.69 271 VAL A CA 1
ATOM 2101 C C . VAL A 1 271 ? -13.502 4.088 19.581 1.00 56.69 271 VAL A C 1
ATOM 2103 O O . VAL A 1 271 ? -13.445 5.066 20.334 1.00 56.69 271 VAL A O 1
ATOM 2106 N N . PRO A 1 272 ? -12.422 3.674 18.892 1.00 53.72 272 PRO A N 1
ATOM 2107 C CA . PRO A 1 272 ? -11.125 4.087 19.383 1.00 53.72 272 PRO A CA 1
ATOM 2108 C C . PRO A 1 272 ? -10.338 5.060 18.493 1.00 53.72 272 PRO A C 1
ATOM 2110 O O . PRO A 1 272 ? -9.999 4.723 17.359 1.00 53.72 272 PRO A O 1
ATOM 2113 N N . PRO A 1 273 ? -9.767 6.110 19.115 1.00 56.91 273 PRO A N 1
ATOM 2114 C CA . PRO A 1 273 ? -8.393 6.559 18.871 1.00 56.91 273 PRO A CA 1
ATOM 2115 C C . PRO A 1 273 ? -7.372 5.425 18.645 1.00 56.91 273 PRO A C 1
ATOM 2117 O O . PRO A 1 273 ? -6.399 5.613 17.927 1.00 56.91 273 PRO A O 1
ATOM 2120 N N . LEU A 1 274 ? -7.574 4.245 19.251 1.00 63.84 274 LEU A N 1
ATOM 2121 C CA . LEU A 1 274 ? -6.787 3.023 19.020 1.00 63.84 274 LEU A CA 1
ATOM 2122 C C . LEU A 1 274 ? -7.011 2.364 17.643 1.00 63.84 274 LEU A C 1
ATOM 2124 O O . LEU A 1 274 ? -6.042 1.830 17.144 1.00 63.84 274 LEU A O 1
ATOM 2128 N N . ALA A 1 275 ? -8.188 2.399 17.007 1.00 70.44 275 ALA A N 1
ATOM 2129 C CA . ALA A 1 275 ? -8.429 1.720 15.729 1.00 70.44 275 ALA A CA 1
ATOM 2130 C C . ALA A 1 275 ? -7.755 2.502 14.601 1.00 70.44 275 ALA A C 1
ATOM 2132 O O . ALA A 1 275 ? -6.943 1.947 13.867 1.00 70.44 275 ALA A O 1
ATOM 2133 N N . ALA A 1 276 ? -7.940 3.827 14.606 1.00 78.94 276 ALA A N 1
ATOM 2134 C CA . ALA A 1 276 ? -7.128 4.743 13.812 1.00 78.94 276 ALA A CA 1
ATOM 2135 C C . ALA A 1 276 ? -5.628 4.561 14.114 1.00 78.94 276 ALA A C 1
ATOM 2137 O O . ALA A 1 276 ? -4.807 4.506 13.208 1.00 78.94 276 ALA A O 1
ATOM 2138 N N . CYS A 1 277 ? -5.240 4.398 15.386 1.00 79.31 277 CYS A N 1
ATOM 2139 C CA . CYS A 1 277 ? -3.839 4.157 15.728 1.00 79.31 277 CYS A CA 1
ATOM 2140 C C . CYS A 1 277 ? -3.301 2.818 15.195 1.00 79.31 277 CYS A C 1
ATOM 2142 O O . CYS A 1 277 ? -2.182 2.794 14.698 1.00 79.31 277 CYS A O 1
ATOM 2144 N N . ILE A 1 278 ? -4.069 1.729 15.272 1.00 78.12 278 ILE A N 1
ATOM 2145 C CA . ILE A 1 278 ? -3.705 0.411 14.738 1.00 78.12 278 ILE A CA 1
ATOM 2146 C C . ILE A 1 278 ? -3.560 0.507 13.221 1.00 78.12 278 ILE A C 1
ATOM 2148 O O . ILE A 1 278 ? -2.528 0.105 12.701 1.00 78.12 278 ILE A O 1
ATOM 2152 N N . ASN A 1 279 ? -4.513 1.136 12.532 1.00 84.75 279 ASN A N 1
ATOM 2153 C CA . ASN A 1 279 ? -4.421 1.419 11.100 1.00 84.75 279 ASN A CA 1
ATOM 2154 C C . ASN A 1 279 ? -3.166 2.227 10.747 1.00 84.75 279 ASN A C 1
ATOM 2156 O O . ASN A 1 279 ? -2.455 1.899 9.800 1.00 84.75 279 ASN A O 1
ATOM 2160 N N . ASN A 1 280 ? -2.851 3.256 11.534 1.00 88.44 280 ASN A N 1
ATOM 2161 C CA . ASN A 1 280 ? -1.642 4.053 11.352 1.00 88.44 280 ASN A CA 1
ATOM 2162 C C . ASN A 1 280 ? -0.375 3.210 11.544 1.00 88.44 280 ASN A C 1
ATOM 2164 O O . ASN A 1 280 ? 0.572 3.338 10.773 1.00 88.44 280 ASN A O 1
ATOM 2168 N N . LEU A 1 281 ? -0.348 2.337 12.552 1.00 87.81 281 LEU A N 1
ATOM 2169 C CA . LEU A 1 281 ? 0.767 1.426 12.807 1.00 87.81 281 LEU A CA 1
ATOM 2170 C C . LEU A 1 281 ? 0.907 0.375 11.696 1.00 87.81 281 LEU A C 1
ATOM 2172 O O . LEU A 1 281 ? 2.030 0.101 11.275 1.00 87.81 281 LEU A O 1
ATOM 2176 N N . ALA A 1 282 ? -0.205 -0.144 11.174 1.00 87.81 282 ALA A N 1
ATOM 2177 C CA . ALA A 1 282 ? -0.239 -1.047 10.027 1.00 87.81 282 ALA A CA 1
ATOM 2178 C C . ALA A 1 282 ? 0.291 -0.350 8.766 1.00 87.81 282 ALA A C 1
ATOM 2180 O O . ALA A 1 282 ? 1.149 -0.892 8.073 1.00 87.81 282 ALA A O 1
ATOM 2181 N N . ALA A 1 283 ? -0.118 0.900 8.524 1.00 90.75 283 ALA A N 1
ATOM 2182 C CA . ALA A 1 283 ? 0.394 1.720 7.431 1.00 90.75 283 ALA A CA 1
ATOM 2183 C C . ALA A 1 283 ? 1.910 1.939 7.538 1.00 90.75 283 ALA A C 1
ATOM 2185 O O . ALA A 1 283 ? 2.621 1.796 6.547 1.00 90.75 283 ALA A O 1
ATOM 2186 N N . ILE A 1 284 ? 2.425 2.234 8.738 1.00 91.38 284 ILE A N 1
ATOM 2187 C CA . ILE A 1 284 ? 3.868 2.401 8.973 1.00 91.38 284 ILE A CA 1
ATOM 2188 C C . ILE A 1 284 ? 4.613 1.083 8.738 1.00 91.38 284 ILE A C 1
ATOM 2190 O O . ILE A 1 284 ? 5.650 1.085 8.076 1.00 91.38 284 ILE A O 1
ATOM 2194 N N . ARG A 1 285 ? 4.097 -0.043 9.250 1.00 89.75 285 ARG A N 1
ATOM 2195 C CA . ARG A 1 285 ? 4.681 -1.373 9.024 1.00 89.75 285 ARG A CA 1
ATOM 2196 C C . ARG A 1 285 ? 4.742 -1.695 7.534 1.00 89.75 285 ARG A C 1
ATOM 2198 O O . ARG A 1 285 ? 5.804 -2.040 7.029 1.00 89.75 285 ARG A O 1
ATOM 2205 N N . PHE A 1 286 ? 3.637 -1.508 6.829 1.00 89.69 286 PHE A N 1
ATOM 2206 C CA . PHE A 1 286 ? 3.565 -1.767 5.400 1.00 89.69 286 PHE A CA 1
ATOM 2207 C C . PHE A 1 286 ? 4.499 -0.847 4.597 1.00 89.69 286 PHE A C 1
ATOM 2209 O O . PHE A 1 286 ? 5.209 -1.304 3.706 1.00 89.69 286 PHE A O 1
ATOM 2216 N N . ALA A 1 287 ? 4.580 0.439 4.950 1.00 90.62 287 ALA A N 1
ATOM 2217 C CA . ALA A 1 287 ? 5.505 1.378 4.319 1.00 90.62 287 ALA A CA 1
ATOM 2218 C C . ALA A 1 287 ? 6.975 0.955 4.489 1.00 90.62 287 ALA A C 1
ATOM 2220 O O . ALA A 1 287 ? 7.756 1.062 3.544 1.00 90.62 287 ALA A O 1
ATOM 2221 N N . LYS A 1 288 ? 7.351 0.419 5.662 1.00 88.62 288 LYS A N 1
ATOM 2222 C CA . LYS A 1 288 ? 8.683 -0.171 5.893 1.00 88.62 288 LYS A CA 1
ATOM 2223 C C . LYS A 1 288 ? 8.941 -1.366 4.978 1.00 88.62 288 LYS A C 1
ATOM 2225 O O . LYS A 1 288 ? 10.044 -1.498 4.450 1.00 88.62 288 LYS A O 1
ATOM 2230 N N . GLU A 1 289 ? 7.944 -2.231 4.805 1.00 85.75 289 GLU A N 1
ATOM 2231 C CA . GLU A 1 289 ? 8.044 -3.414 3.949 1.00 85.75 289 GLU A CA 1
ATOM 2232 C C . GLU A 1 289 ? 8.236 -3.013 2.482 1.00 85.75 289 GLU A C 1
ATOM 2234 O O . GLU A 1 289 ? 9.203 -3.460 1.866 1.00 85.75 289 GLU A O 1
ATOM 2239 N N . ILE A 1 290 ? 7.409 -2.109 1.944 1.00 84.88 290 ILE A N 1
ATOM 2240 C CA . ILE A 1 290 ? 7.554 -1.611 0.565 1.00 84.88 290 ILE A CA 1
ATOM 2241 C C . ILE A 1 290 ? 8.899 -0.912 0.364 1.00 84.88 290 ILE A C 1
ATOM 2243 O O . ILE A 1 290 ? 9.626 -1.250 -0.570 1.00 84.88 290 ILE A O 1
ATOM 2247 N N . TRP A 1 291 ? 9.285 -0.014 1.274 1.00 86.19 291 TRP A N 1
ATOM 2248 C CA . TRP A 1 291 ? 10.597 0.627 1.220 1.00 86.19 291 TRP A CA 1
ATOM 2249 C C . TRP A 1 291 ? 11.724 -0.412 1.190 1.00 86.19 291 TRP A C 1
ATOM 2251 O O . TRP A 1 291 ? 12.641 -0.323 0.372 1.00 86.19 291 TRP A O 1
ATOM 2261 N N . SER A 1 292 ? 11.644 -1.444 2.035 1.00 81.81 292 SER A N 1
ATOM 2262 C CA . SER A 1 292 ? 12.641 -2.510 2.045 1.00 81.81 292 SER A CA 1
ATOM 2263 C C . SER A 1 292 ? 12.639 -3.331 0.759 1.00 81.81 292 SER A C 1
ATOM 2265 O O . SER A 1 292 ? 13.710 -3.803 0.388 1.00 81.81 292 SER A O 1
ATOM 2267 N N . LEU A 1 293 ? 11.485 -3.556 0.118 1.00 77.88 293 LEU A N 1
ATOM 2268 C CA . LEU A 1 293 ? 11.383 -4.264 -1.163 1.00 77.88 293 LEU A CA 1
ATOM 2269 C C . LEU A 1 293 ? 12.068 -3.480 -2.288 1.00 77.88 293 LEU A C 1
ATOM 2271 O O . LEU A 1 293 ? 12.791 -4.075 -3.085 1.00 77.88 293 LEU A O 1
ATOM 2275 N N . GLU A 1 294 ? 11.873 -2.165 -2.320 1.00 76.06 294 GLU A N 1
ATOM 2276 C CA . GLU A 1 294 ? 12.435 -1.281 -3.346 1.00 76.06 294 GLU A CA 1
ATOM 2277 C C . GLU A 1 294 ? 13.938 -1.021 -3.146 1.00 76.06 294 GLU A C 1
ATOM 2279 O O . GLU A 1 294 ? 14.663 -0.805 -4.112 1.00 76.06 294 GLU A O 1
ATOM 2284 N N . ASN A 1 295 ? 14.439 -1.127 -1.910 1.00 73.56 295 ASN A N 1
ATOM 2285 C CA . ASN A 1 295 ? 15.850 -0.908 -1.561 1.00 73.56 295 ASN A CA 1
ATOM 2286 C C . ASN A 1 295 ? 16.644 -2.221 -1.360 1.00 73.56 295 ASN A C 1
ATOM 2288 O O . ASN A 1 295 ? 17.672 -2.239 -0.671 1.00 73.56 295 ASN A O 1
ATOM 2292 N N . LYS A 1 296 ? 16.190 -3.345 -1.946 1.00 56.19 296 LYS A N 1
ATOM 2293 C CA . LYS A 1 296 ? 16.860 -4.660 -1.862 1.00 56.19 296 LYS A CA 1
ATOM 2294 C C . LYS A 1 296 ? 18.228 -4.656 -2.560 1.00 56.19 296 LYS A C 1
ATOM 2296 O O . LYS A 1 296 ? 18.361 -5.029 -3.720 1.00 56.19 296 LYS A O 1
ATOM 2301 N N . GLY A 1 297 ? 19.250 -4.271 -1.802 1.00 51.38 297 GLY A N 1
ATOM 2302 C CA . GLY A 1 297 ? 20.666 -4.320 -2.187 1.00 51.38 297 GLY A CA 1
ATOM 2303 C C . GLY A 1 297 ? 21.649 -3.930 -1.073 1.00 51.38 297 GLY A C 1
ATOM 2304 O O . GLY A 1 297 ? 22.851 -4.081 -1.253 1.00 51.38 297 GLY A O 1
ATOM 2305 N N . LEU A 1 298 ? 21.164 -3.463 0.086 1.00 50.12 298 LEU A N 1
ATOM 2306 C CA . LEU A 1 298 ? 21.992 -2.825 1.123 1.00 50.12 298 LEU A CA 1
ATOM 2307 C C . LEU A 1 298 ? 22.213 -3.660 2.402 1.00 50.12 298 LEU A C 1
ATOM 2309 O O . LEU A 1 298 ? 22.645 -3.111 3.408 1.00 50.12 298 LEU A O 1
ATOM 2313 N N . GLY A 1 299 ? 21.901 -4.963 2.417 1.00 51.34 299 GLY A N 1
ATOM 2314 C CA . GLY A 1 299 ? 22.033 -5.771 3.643 1.00 51.34 299 GLY A CA 1
ATOM 2315 C C . GLY A 1 299 ? 21.144 -5.260 4.790 1.00 51.34 299 GLY A C 1
ATOM 2316 O O . GLY A 1 299 ? 21.588 -5.134 5.924 1.00 51.34 299 GLY A O 1
ATOM 2317 N N . THR A 1 300 ? 19.887 -4.929 4.486 1.00 54.50 300 THR A N 1
ATOM 2318 C CA . THR A 1 300 ? 18.979 -4.132 5.333 1.00 54.50 300 THR A CA 1
ATOM 2319 C C . THR A 1 300 ? 18.380 -4.854 6.548 1.00 54.50 300 THR A C 1
ATOM 2321 O O . THR A 1 300 ? 17.576 -4.268 7.272 1.00 54.50 300 THR A O 1
ATOM 2324 N N . PHE A 1 301 ? 18.743 -6.109 6.828 1.00 52.97 301 PHE A N 1
ATOM 2325 C CA . PHE A 1 301 ? 18.266 -6.790 8.037 1.00 52.97 301 PHE A CA 1
ATOM 2326 C C . PHE A 1 301 ? 18.819 -6.077 9.286 1.00 52.97 301 PHE A C 1
ATOM 2328 O O . PHE A 1 301 ? 20.012 -6.133 9.564 1.00 52.97 301 PHE A O 1
ATOM 2335 N N . GLY A 1 302 ? 17.947 -5.376 10.021 1.00 63.31 302 GLY A N 1
ATOM 2336 C CA . GLY A 1 302 ? 18.306 -4.587 11.209 1.00 63.31 302 GLY A CA 1
ATOM 2337 C C . GLY A 1 302 ? 18.418 -3.073 10.988 1.00 63.31 302 GLY A C 1
ATOM 2338 O O . GLY A 1 302 ? 18.753 -2.352 11.930 1.00 63.31 302 GLY A O 1
ATOM 2339 N N . THR A 1 303 ? 18.112 -2.561 9.791 1.00 79.06 303 THR A N 1
ATOM 2340 C CA . THR A 1 303 ? 18.030 -1.111 9.559 1.00 79.06 303 THR A CA 1
ATOM 2341 C C . THR A 1 303 ? 16.696 -0.548 10.051 1.00 79.06 303 THR A C 1
ATOM 2343 O O . THR A 1 303 ? 15.658 -1.211 10.003 1.00 79.06 303 THR A O 1
ATOM 2346 N N . THR A 1 304 ? 16.721 0.690 10.538 1.00 86.94 304 THR A N 1
ATOM 2347 C CA . THR A 1 304 ? 15.524 1.492 10.818 1.00 86.94 304 THR A CA 1
ATOM 2348 C C . THR A 1 304 ? 15.453 2.567 9.741 1.00 86.94 304 THR A C 1
ATOM 2350 O O . THR A 1 304 ? 16.371 3.385 9.698 1.00 86.94 304 THR A O 1
ATOM 2353 N N . PRO A 1 305 ? 14.437 2.575 8.861 1.00 88.00 305 PRO A N 1
ATOM 2354 C CA . PRO A 1 305 ? 14.299 3.657 7.901 1.00 88.00 305 PRO A CA 1
ATOM 2355 C C . PRO A 1 305 ? 13.881 4.950 8.607 1.00 88.00 305 PRO A C 1
ATOM 2357 O O . PRO A 1 305 ? 13.089 4.936 9.555 1.00 88.00 305 PRO A O 1
ATOM 2360 N N . ASP A 1 306 ? 14.396 6.073 8.118 1.00 87.75 306 ASP A N 1
ATOM 2361 C CA . ASP A 1 306 ? 14.007 7.398 8.585 1.00 87.75 306 ASP A CA 1
ATOM 2362 C C . ASP A 1 306 ? 12.583 7.743 8.131 1.00 87.75 306 ASP A C 1
ATOM 2364 O O . ASP A 1 306 ? 12.087 7.278 7.102 1.00 87.75 306 ASP A O 1
ATOM 2368 N N . ALA A 1 307 ? 11.922 8.640 8.866 1.00 86.62 307 ALA A N 1
ATOM 2369 C CA . ALA A 1 307 ? 10.560 9.073 8.551 1.00 86.62 307 ALA A CA 1
ATOM 2370 C C . ALA A 1 307 ? 10.414 9.627 7.123 1.00 86.62 307 ALA A C 1
ATOM 2372 O O . ALA A 1 307 ? 9.409 9.367 6.468 1.00 86.62 307 ALA A O 1
ATOM 2373 N N . SER A 1 308 ? 11.419 10.349 6.620 1.00 88.00 308 SER A N 1
ATOM 2374 C CA . SER A 1 308 ? 11.428 10.885 5.253 1.00 88.00 308 SER A CA 1
ATOM 2375 C C . SER A 1 308 ? 11.507 9.798 4.180 1.00 88.00 308 SER A C 1
ATOM 2377 O O . SER A 1 308 ? 11.031 10.016 3.070 1.00 88.00 308 SER A O 1
ATOM 2379 N N . GLN A 1 309 ? 12.086 8.639 4.501 1.00 87.88 309 GLN A N 1
ATOM 2380 C CA . GLN A 1 309 ? 12.252 7.529 3.565 1.00 87.88 309 GLN A CA 1
ATOM 2381 C C . GLN A 1 309 ? 10.956 6.743 3.374 1.00 87.88 309 GLN A C 1
ATOM 2383 O O . GLN A 1 309 ? 10.716 6.239 2.282 1.00 87.88 309 GLN A O 1
ATOM 2388 N N . ILE A 1 310 ? 10.110 6.666 4.407 1.00 89.69 310 ILE A N 1
ATOM 2389 C CA . ILE A 1 310 ? 8.818 5.970 4.321 1.00 89.69 310 ILE A CA 1
ATOM 2390 C C . ILE A 1 310 ? 7.619 6.899 4.088 1.00 89.69 310 ILE A C 1
ATOM 2392 O O . ILE A 1 310 ? 6.563 6.431 3.668 1.00 89.69 310 ILE A O 1
ATOM 2396 N N . ALA A 1 311 ? 7.770 8.209 4.314 1.00 89.44 311 ALA A N 1
ATOM 2397 C CA . ALA A 1 311 ? 6.734 9.215 4.065 1.00 89.44 311 ALA A CA 1
ATOM 2398 C C . ALA A 1 311 ? 6.083 9.138 2.665 1.00 89.44 311 ALA A C 1
ATOM 2400 O O . ALA A 1 311 ? 4.870 9.329 2.600 1.00 89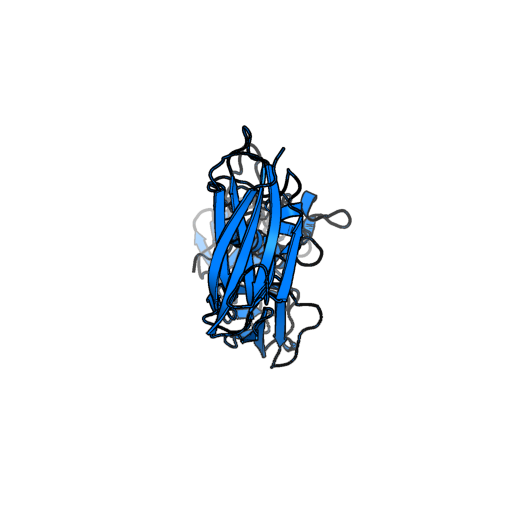.44 311 ALA A O 1
ATOM 2401 N N . PRO A 1 312 ? 6.802 8.822 1.563 1.00 88.56 312 PRO A N 1
ATOM 2402 C CA . PRO A 1 312 ? 6.190 8.693 0.237 1.00 88.56 312 PRO A CA 1
ATOM 2403 C C . PRO A 1 312 ? 5.137 7.582 0.124 1.00 88.56 312 PRO A C 1
ATOM 2405 O O . PRO A 1 312 ? 4.247 7.675 -0.717 1.00 88.56 312 PRO A O 1
ATOM 2408 N N . TYR A 1 313 ? 5.205 6.549 0.969 1.00 88.19 313 TYR A N 1
ATOM 2409 C CA . TYR A 1 313 ? 4.230 5.449 0.988 1.00 88.19 313 TYR A CA 1
ATOM 2410 C C . TYR A 1 313 ? 3.052 5.722 1.934 1.00 88.19 313 TYR A C 1
ATOM 2412 O O . TYR A 1 313 ? 2.158 4.886 2.067 1.00 88.19 313 TYR A O 1
ATOM 2420 N N . LEU A 1 314 ? 3.049 6.875 2.611 1.00 89.69 314 LEU A N 1
ATOM 2421 C CA . LEU A 1 314 ? 2.039 7.264 3.585 1.00 89.69 314 LEU A CA 1
ATOM 2422 C C . LEU A 1 314 ? 1.250 8.479 3.094 1.00 89.69 314 LEU A C 1
ATOM 2424 O O . LEU A 1 314 ? 1.790 9.438 2.540 1.00 89.69 314 LEU A O 1
ATOM 2428 N N . LYS A 1 315 ? -0.056 8.476 3.364 1.00 85.56 315 LYS A N 1
ATOM 2429 C CA . LYS A 1 315 ? -0.938 9.589 3.002 1.00 85.56 315 LYS A CA 1
ATOM 2430 C C . LYS A 1 315 ? -0.492 10.862 3.724 1.00 85.56 315 LYS A C 1
ATOM 2432 O O . LYS A 1 315 ? -0.294 10.843 4.938 1.00 85.56 315 LYS A O 1
ATOM 2437 N N . ASN A 1 316 ? -0.325 11.957 2.978 1.00 84.00 316 ASN A N 1
ATOM 2438 C CA . ASN A 1 316 ? 0.129 13.261 3.485 1.00 84.00 316 ASN A CA 1
ATOM 2439 C C . ASN A 1 316 ? 1.458 13.224 4.273 1.00 84.00 316 ASN A C 1
ATOM 2441 O O . ASN A 1 316 ? 1.664 14.031 5.176 1.00 84.00 316 ASN A O 1
ATOM 2445 N N . GLY A 1 317 ? 2.363 12.292 3.952 1.00 81.25 317 GLY A N 1
ATOM 2446 C CA . GLY A 1 317 ? 3.669 12.186 4.612 1.00 81.25 317 GLY A CA 1
ATOM 2447 C C . GLY A 1 317 ? 3.644 11.522 5.993 1.00 81.25 317 GLY A C 1
ATOM 2448 O O . GLY A 1 317 ? 4.667 11.515 6.678 1.00 81.25 317 GLY A O 1
ATOM 2449 N N . GLY A 1 318 ? 2.508 10.947 6.400 1.00 84.12 318 GLY A N 1
ATOM 2450 C CA . GLY A 1 318 ? 2.399 10.134 7.608 1.00 84.12 318 GLY A CA 1
ATOM 2451 C C . GLY A 1 318 ? 1.198 10.490 8.485 1.00 84.12 318 GLY A C 1
ATOM 2452 O O . GLY A 1 318 ? 0.805 11.655 8.564 1.00 84.12 318 GLY A O 1
ATOM 2453 N N . PRO A 1 319 ? 0.613 9.505 9.184 1.00 86.56 319 PRO A N 1
ATOM 2454 C CA . PRO A 1 319 ? -0.508 9.752 10.076 1.00 86.56 319 PRO A CA 1
ATOM 2455 C C . PRO A 1 319 ? -0.075 10.333 11.433 1.00 86.56 319 PRO A C 1
ATOM 2457 O O . PRO A 1 319 ? 1.081 10.219 11.841 1.00 86.56 319 PRO A O 1
ATOM 2460 N N . ALA A 1 320 ? -1.024 10.902 12.181 1.00 85.44 320 ALA A N 1
ATOM 2461 C CA . ALA A 1 320 ? -0.820 11.361 13.558 1.00 85.44 320 ALA A CA 1
ATOM 2462 C C . ALA A 1 320 ? -1.516 10.432 14.564 1.00 85.44 320 ALA A C 1
ATOM 2464 O O . ALA A 1 320 ? -2.624 9.954 14.319 1.00 85.44 320 ALA A O 1
ATOM 2465 N N . CYS A 1 321 ? -0.878 10.182 15.713 1.00 81.25 321 CYS A N 1
ATOM 2466 C CA . CYS A 1 321 ? -1.492 9.390 16.779 1.00 81.25 321 CYS A CA 1
ATOM 2467 C C . CYS A 1 321 ? -2.577 10.263 17.429 1.00 81.25 321 CYS A C 1
ATOM 2469 O O . CYS A 1 321 ? -2.253 11.367 17.869 1.00 81.25 321 CYS A O 1
ATOM 2471 N N . PRO A 1 322 ? -3.847 9.826 17.526 1.00 76.88 322 PRO A N 1
ATOM 2472 C CA . PRO A 1 322 ? -4.917 10.720 17.982 1.00 76.88 322 PRO A CA 1
ATOM 2473 C C . PRO A 1 322 ? -4.727 11.246 19.417 1.00 76.88 322 PRO A C 1
ATOM 2475 O O . PRO A 1 322 ? -5.242 12.304 19.766 1.00 76.88 322 PRO A O 1
ATOM 2478 N N . LEU A 1 323 ? -3.935 10.549 20.243 1.00 73.75 323 LEU A N 1
ATOM 2479 C CA . LEU A 1 323 ? -3.549 10.995 21.589 1.00 73.75 323 LEU A CA 1
ATOM 2480 C C . LEU A 1 323 ? -2.505 12.121 21.614 1.00 73.75 323 LEU A C 1
ATOM 2482 O O . LEU A 1 323 ? -2.316 12.747 22.654 1.00 73.75 323 LEU A O 1
ATOM 2486 N N . ALA A 1 324 ? -1.836 12.398 20.495 1.00 72.06 324 ALA A N 1
ATOM 2487 C CA . ALA A 1 324 ? -0.852 13.472 20.396 1.00 72.06 324 ALA A CA 1
ATOM 2488 C C . ALA A 1 324 ? -1.500 14.874 20.387 1.00 72.06 324 ALA A C 1
ATOM 2490 O O . ALA A 1 324 ? -0.812 15.887 20.543 1.00 72.06 324 ALA A O 1
ATOM 2491 N N . GLY A 1 325 ? -2.826 14.942 20.215 1.00 72.56 325 GLY A N 1
ATOM 2492 C CA . GLY A 1 325 ? -3.581 16.189 20.192 1.00 72.56 325 GLY A CA 1
ATOM 2493 C C . GLY A 1 325 ? -3.164 17.123 19.041 1.00 72.56 325 GLY A C 1
ATOM 2494 O O . GLY A 1 325 ? -2.578 16.682 18.053 1.00 72.56 325 GLY A O 1
ATOM 2495 N N . PRO A 1 326 ? -3.429 18.436 19.150 1.00 72.69 326 PRO A N 1
ATOM 2496 C CA . PRO A 1 326 ? -3.242 19.395 18.053 1.00 72.69 326 PRO A CA 1
ATOM 2497 C C . PRO A 1 326 ? -1.776 19.662 17.671 1.00 72.69 326 PRO A C 1
ATOM 2499 O O . PRO A 1 326 ? -1.518 20.362 16.698 1.00 72.69 326 PRO A O 1
ATOM 2502 N N 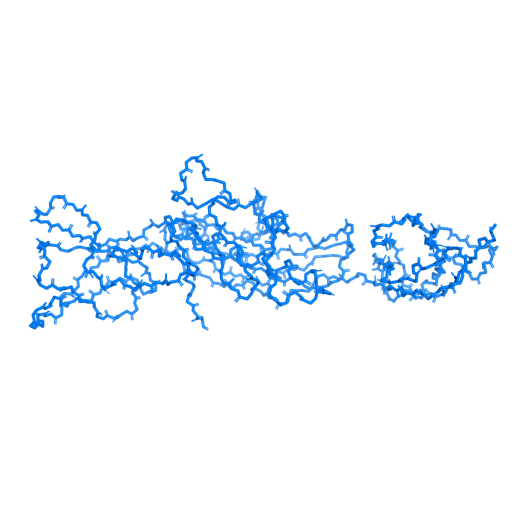. ARG A 1 327 ? -0.806 19.130 18.427 1.00 71.88 327 ARG A N 1
ATOM 2503 C CA . ARG A 1 327 ? 0.631 19.206 18.106 1.00 71.88 327 ARG A CA 1
ATOM 2504 C C . ARG A 1 327 ? 1.185 17.896 17.533 1.00 71.88 327 ARG A C 1
ATOM 2506 O O . ARG A 1 327 ? 2.390 17.790 17.322 1.00 71.88 327 ARG A O 1
ATOM 2513 N N . GLY A 1 328 ? 0.330 16.899 17.307 1.00 75.81 328 GLY A N 1
ATOM 2514 C CA . GLY A 1 328 ? 0.725 15.596 16.793 1.00 75.81 328 GLY A CA 1
ATOM 2515 C C . GLY A 1 328 ? 1.166 15.654 15.338 1.00 75.81 328 GLY A C 1
ATOM 2516 O O . GLY A 1 328 ? 0.336 15.706 14.439 1.00 75.81 328 GLY A O 1
ATOM 2517 N N . THR A 1 329 ? 2.472 15.593 15.09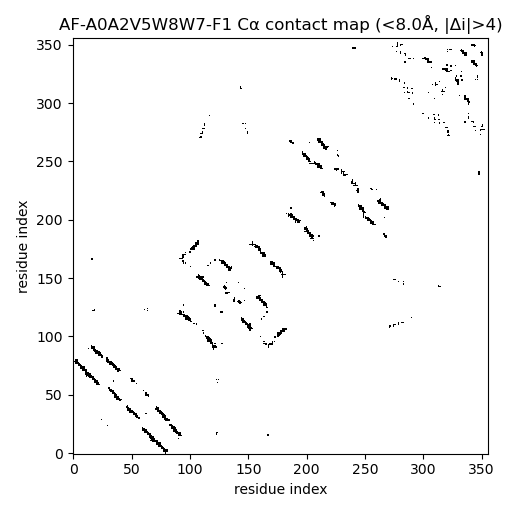9 1.00 84.75 329 THR A N 1
ATOM 2518 C CA . THR A 1 329 ? 3.032 15.238 13.788 1.00 84.75 329 THR A CA 1
ATOM 2519 C C . THR A 1 329 ? 3.359 13.749 13.752 1.00 84.75 329 THR A C 1
ATOM 2521 O O . THR A 1 329 ? 3.478 13.110 14.800 1.00 84.75 329 THR A O 1
ATOM 2524 N N . PHE A 1 330 ? 3.540 13.189 12.557 1.00 87.00 330 PHE A N 1
ATOM 2525 C CA . PHE A 1 330 ? 3.959 11.798 12.379 1.00 87.00 330 PHE A CA 1
ATOM 2526 C C . PHE A 1 330 ? 5.208 11.448 13.210 1.00 87.00 330 PHE A C 1
ATOM 2528 O O . PHE A 1 330 ? 5.185 10.504 14.000 1.00 87.00 330 PHE A O 1
ATOM 2535 N N . GLN A 1 331 ? 6.253 12.278 13.124 1.00 84.88 331 GLN A N 1
ATOM 2536 C CA . GLN A 1 331 ? 7.543 12.051 13.788 1.00 84.88 331 GLN A CA 1
ATOM 2537 C C . GLN A 1 331 ? 7.470 12.073 15.321 1.00 84.88 331 GLN A C 1
ATOM 2539 O O . GLN A 1 331 ? 8.198 11.337 15.979 1.00 84.88 331 GLN A O 1
ATOM 2544 N N . VAL A 1 332 ? 6.599 12.901 15.908 1.00 84.69 332 VAL A N 1
ATOM 2545 C CA . VAL A 1 332 ? 6.411 12.930 17.372 1.00 84.69 332 VAL A CA 1
ATOM 2546 C C . VAL A 1 332 ? 5.378 11.909 17.845 1.00 84.69 332 VAL A C 1
ATOM 2548 O O . VAL A 1 332 ? 5.308 11.616 19.037 1.00 84.69 332 VAL A O 1
ATOM 2551 N N . SER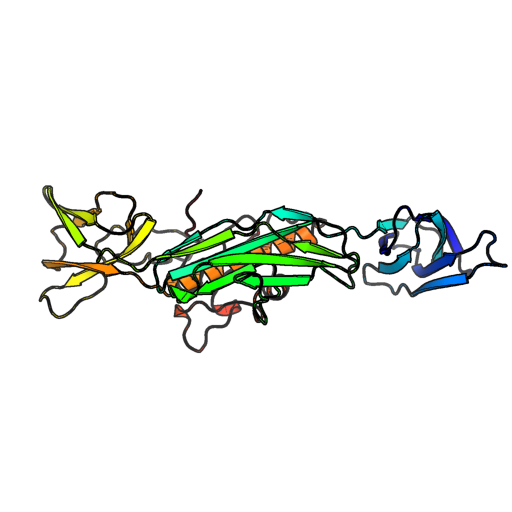 A 1 333 ? 4.584 11.356 16.926 1.00 86.06 333 SER A N 1
ATOM 2552 C CA . SER A 1 333 ? 3.506 10.413 17.222 1.00 86.06 333 SER A CA 1
ATOM 2553 C C . SER A 1 333 ? 3.963 8.962 17.261 1.00 86.06 333 SER A C 1
ATOM 2555 O O . SER A 1 333 ? 3.440 8.197 18.073 1.00 86.06 333 SER A O 1
ATOM 2557 N N . TYR A 1 334 ? 4.912 8.578 16.407 1.00 87.38 334 TYR A N 1
ATOM 2558 C CA . TYR A 1 334 ? 5.256 7.178 16.173 1.00 87.38 334 TYR A CA 1
ATOM 2559 C C . TYR A 1 334 ? 6.765 6.925 16.151 1.00 87.38 334 TYR A C 1
ATOM 2561 O O . TYR A 1 334 ? 7.543 7.737 15.656 1.00 87.38 334 TYR A O 1
ATOM 2569 N N . MET A 1 335 ? 7.159 5.749 16.636 1.00 87.94 335 MET A N 1
ATOM 2570 C CA . MET A 1 335 ? 8.477 5.146 16.458 1.00 87.94 335 MET A CA 1
ATOM 2571 C C . MET A 1 335 ? 8.396 4.070 15.371 1.00 87.94 335 MET A C 1
ATOM 2573 O O . MET A 1 335 ? 7.612 3.127 15.475 1.00 87.94 335 MET A O 1
ATOM 2577 N N . ILE A 1 336 ? 9.222 4.208 14.330 1.00 87.12 336 ILE A N 1
ATOM 2578 C CA . ILE A 1 336 ? 9.242 3.312 13.160 1.00 87.12 336 ILE A CA 1
ATOM 2579 C C . ILE A 1 336 ? 9.876 1.952 13.506 1.00 87.12 336 ILE A C 1
ATOM 2581 O O . ILE A 1 336 ? 9.402 0.921 13.027 1.00 87.12 336 ILE A O 1
ATOM 2585 N N . HIS A 1 337 ? 10.893 1.945 14.379 1.00 87.12 337 HIS A N 1
ATOM 2586 C CA . HIS A 1 337 ? 11.728 0.786 14.744 1.00 87.12 337 HIS A CA 1
ATOM 2587 C C . HIS A 1 337 ? 12.416 0.091 13.556 1.00 87.12 337 HIS A C 1
ATOM 2589 O O . HIS A 1 337 ? 12.132 0.356 12.386 1.00 87.12 337 HIS A O 1
ATOM 2595 N N . GLN A 1 338 ? 13.333 -0.828 13.866 1.00 84.94 338 GLN A N 1
ATOM 2596 C CA . GLN A 1 338 ? 14.011 -1.657 12.866 1.00 84.94 338 GLN A CA 1
ATOM 2597 C C . GLN A 1 338 ? 13.001 -2.435 12.017 1.00 84.94 338 GLN A C 1
ATOM 2599 O O . GLN A 1 338 ? 11.912 -2.751 12.496 1.00 84.94 338 GLN A O 1
ATOM 2604 N N . LEU A 1 339 ? 13.347 -2.775 10.771 1.00 82.44 339 LEU A N 1
ATOM 2605 C CA . LEU A 1 339 ? 12.463 -3.508 9.850 1.00 82.44 339 LEU A CA 1
ATOM 2606 C C . LEU A 1 339 ? 11.847 -4.779 10.464 1.00 82.44 339 LEU A C 1
ATOM 2608 O O . LEU A 1 339 ? 10.677 -5.051 10.225 1.00 82.44 339 LEU A O 1
ATOM 2612 N N . SER A 1 340 ? 12.599 -5.505 11.294 1.00 78.75 340 SER A N 1
ATOM 2613 C CA . SER A 1 340 ? 12.162 -6.732 11.976 1.00 78.75 340 SER A CA 1
ATOM 2614 C C . SER A 1 340 ? 11.199 -6.515 13.148 1.00 78.75 340 SER A C 1
ATOM 2616 O O . SER A 1 340 ? 10.659 -7.483 13.676 1.00 78.75 340 SER A O 1
ATOM 2618 N N . SER A 1 341 ? 11.015 -5.273 13.590 1.00 82.00 341 SER A N 1
ATOM 2619 C CA . SER A 1 341 ? 10.245 -4.924 14.784 1.00 82.00 341 SER A CA 1
ATOM 2620 C C . SER A 1 341 ? 9.004 -4.122 14.408 1.00 82.00 341 SER A C 1
ATOM 2622 O O . SER A 1 341 ? 9.051 -3.251 13.536 1.00 82.00 341 SER A O 1
ATOM 2624 N N . ASN A 1 342 ? 7.887 -4.365 15.090 1.00 82.19 342 ASN A N 1
ATOM 2625 C CA . ASN A 1 342 ? 6.666 -3.596 14.858 1.00 82.19 342 ASN A CA 1
ATOM 2626 C C . ASN A 1 342 ? 6.847 -2.123 15.271 1.00 82.19 342 ASN A C 1
ATOM 2628 O O . ASN A 1 342 ? 7.514 -1.854 16.274 1.00 82.19 342 ASN A O 1
ATOM 2632 N N . PRO A 1 343 ? 6.255 -1.165 14.531 1.00 86.25 343 PRO A N 1
ATOM 2633 C CA . PRO A 1 343 ? 6.216 0.228 14.960 1.00 86.25 343 PRO A CA 1
ATOM 2634 C C . PRO A 1 343 ? 5.376 0.382 16.238 1.00 86.25 343 PRO A C 1
ATOM 2636 O O . PRO A 1 343 ? 4.530 -0.459 16.554 1.00 86.25 343 PRO A O 1
ATOM 2639 N N . SER A 1 344 ? 5.572 1.482 16.965 1.00 83.44 344 SER A N 1
ATOM 2640 C CA . SER A 1 344 ? 4.764 1.811 18.148 1.00 83.44 344 SER A CA 1
ATOM 2641 C C . SER A 1 344 ? 4.399 3.296 18.205 1.00 83.44 344 SER A C 1
ATOM 2643 O O . SER A 1 344 ? 5.105 4.145 17.667 1.00 83.44 344 SER A O 1
ATOM 2645 N N . CYS A 1 345 ? 3.265 3.634 18.827 1.00 82.12 345 CYS A N 1
ATOM 2646 C CA . CYS A 1 345 ? 2.912 5.025 19.122 1.00 82.12 345 CYS A CA 1
ATOM 2647 C C . CYS A 1 345 ? 3.627 5.463 20.404 1.00 82.12 345 CYS A C 1
ATOM 2649 O O . CYS A 1 345 ? 3.563 4.781 21.432 1.00 82.12 345 CYS A O 1
ATOM 2651 N N . ASN A 1 346 ? 4.207 6.662 20.373 1.00 78.12 346 ASN A N 1
ATOM 2652 C CA . ASN A 1 346 ? 4.924 7.282 21.494 1.00 78.12 346 ASN A CA 1
ATOM 2653 C C . ASN A 1 346 ? 4.029 7.532 22.718 1.00 78.12 346 ASN A C 1
ATOM 2655 O O . ASN A 1 346 ? 4.517 7.692 23.832 1.00 78.12 346 ASN A O 1
ATOM 2659 N N . PHE A 1 347 ? 2.711 7.524 22.514 1.00 72.44 347 PHE A N 1
ATOM 2660 C CA . PHE A 1 347 ? 1.686 7.711 23.540 1.00 72.44 347 PHE A CA 1
ATOM 2661 C C . PHE A 1 347 ? 1.078 6.384 24.036 1.00 72.44 347 PHE A C 1
ATOM 2663 O O . PHE A 1 347 ? 0.047 6.388 24.705 1.00 72.44 347 PHE A O 1
ATOM 2670 N N . GLY A 1 348 ? 1.712 5.248 23.721 1.00 61.72 348 GLY A N 1
ATOM 2671 C CA . GLY A 1 348 ? 1.433 3.955 24.348 1.00 61.72 348 GLY A CA 1
ATOM 2672 C C . GLY A 1 348 ? 0.483 3.026 23.592 1.00 61.72 348 GLY A C 1
ATOM 2673 O O . GLY A 1 348 ? -0.330 2.341 24.209 1.00 61.72 348 GLY A O 1
ATOM 2674 N N . HIS A 1 349 ? 0.570 3.005 22.260 1.00 63.50 349 HIS A N 1
ATOM 2675 C CA . HIS A 1 349 ? -0.085 1.987 21.430 1.00 63.50 349 HIS A CA 1
ATOM 2676 C C . HIS A 1 349 ? 0.955 1.133 20.716 1.00 63.50 349 HIS A C 1
ATOM 2678 O O . HIS A 1 349 ? 2.011 1.638 20.331 1.00 63.50 349 HIS A O 1
ATOM 2684 N N . ILE A 1 350 ? 0.628 -0.130 20.493 1.00 59.19 350 ILE A N 1
ATOM 2685 C CA . ILE A 1 350 ? 1.452 -1.086 19.757 1.00 59.19 350 ILE A CA 1
ATOM 2686 C C . ILE A 1 350 ? 0.570 -1.673 18.662 1.00 59.19 350 ILE A C 1
ATOM 2688 O O . ILE A 1 350 ? -0.657 -1.646 18.774 1.00 59.19 350 ILE A O 1
ATOM 2692 N N . LEU A 1 351 ? 1.187 -2.134 17.575 1.00 63.19 351 LEU A N 1
ATOM 2693 C CA . LEU A 1 351 ? 0.465 -2.863 16.547 1.00 63.19 351 LEU A CA 1
ATOM 2694 C C . LEU A 1 351 ? -0.023 -4.189 17.147 1.00 63.19 351 LEU A C 1
ATOM 2696 O O . LEU A 1 351 ? 0.769 -5.104 17.355 1.00 63.19 351 LEU A O 1
ATOM 2700 N N . GLU A 1 352 ? -1.314 -4.245 17.450 1.00 58.16 352 GLU A N 1
ATOM 2701 C CA . GLU A 1 352 ? -2.032 -5.398 18.000 1.00 58.16 352 GLU A CA 1
ATOM 2702 C C . GLU A 1 352 ? -2.924 -5.977 16.891 1.00 58.16 352 GLU A C 1
ATOM 2704 O O . GLU A 1 352 ? -4.151 -5.946 16.966 1.00 58.16 352 GLU A O 1
ATOM 2709 N N . GLU A 1 353 ? -2.317 -6.412 15.787 1.00 54.88 353 GLU A N 1
ATOM 2710 C CA . GLU A 1 353 ? -3.048 -7.216 14.805 1.00 54.88 353 GLU A CA 1
ATOM 2711 C C . GLU A 1 353 ? -3.182 -8.643 15.349 1.00 54.88 353 GLU A C 1
ATOM 2713 O O . GLU A 1 353 ? -2.225 -9.144 15.946 1.00 54.88 353 GLU A O 1
ATOM 2718 N N . PRO A 1 354 ? -4.328 -9.323 15.159 1.00 34.03 354 PRO A N 1
ATOM 2719 C CA . PRO A 1 354 ? -4.361 -10.760 15.367 1.00 34.03 354 PRO A CA 1
ATOM 2720 C C . PRO A 1 354 ? -3.344 -11.401 14.417 1.00 34.03 354 PRO A C 1
ATOM 2722 O O . PRO A 1 354 ? -3.330 -11.102 13.220 1.00 34.03 354 PRO A O 1
ATOM 2725 N N . GLU A 1 355 ? -2.486 -12.267 14.954 1.00 27.89 355 GLU A N 1
ATOM 2726 C CA . GLU A 1 355 ? -1.801 -13.263 14.135 1.00 27.89 355 GLU A CA 1
ATOM 2727 C C . GLU A 1 355 ? -2.908 -14.107 13.490 1.00 27.89 355 GLU A C 1
ATOM 2729 O O . GLU A 1 355 ? -3.651 -14.791 14.196 1.00 27.89 355 GLU A O 1
ATOM 2734 N N . TYR A 1 356 ? -3.115 -13.938 12.181 1.00 27.02 356 TYR A N 1
ATOM 2735 C CA . TYR A 1 356 ? -4.090 -14.723 11.420 1.00 27.02 356 TYR A CA 1
ATOM 2736 C C . TYR A 1 356 ? -3.613 -16.158 11.236 1.00 27.02 356 TYR A C 1
ATOM 2738 O O . TYR A 1 356 ? -2.415 -16.335 10.911 1.00 27.02 356 TYR A O 1
#

Radius of gyration: 28.26 Å; Cα contacts (8 Å, |Δi|>4): 776; chains: 1; bounding box: 69×36×88 Å

Sequence (356 aa):
MTNASVWWSWVASTSGPVTLEVLSFSTNDFKLGAIDVWTGTNLPSGSNFVAGISLDIGRHPFLTFSASPGTTYQLRLVGTNYGDFTLRVTETNKPIIVVQPFSRTVSTNGSVFFSVVAAGNPPFSQPFSYQWRFNGVDLPGETLPILSMDNLTTNQSGGYSVIVSNAVGGTISDTVNLYVTEATATPRLTSMGNVIGQFDFSILGEPGRLYRIQSSTNLIDWSEEKSFPKEFIYYGSSSVRQRNGLVYNNQNVFSVPQSSPHRFYRTTDYVPPLAACINNLAAIRFAKEIWSLENKGLGTFGTTPDASQIAPYLKNGGPACPLAGPRGTFQVSYMIHQLSSNPSCNFGHILEEPEY

Foldseek 3Di:
DDKDKDKDKDADAAWFKKKKWWPDKDDPWKFWFKKWKWFDDDPPPGIDTFDMDGDDPDDGDMDMTTDDGRTMMMMMTIIDDDMDIDMDMFDWDWKDWPDFWAADEEEAQFKDKTATDIDTDAPPVWDKWKFKDFPNHTDPPPTFRMDIDGRDDQVSWGWMKMWIGTRVGTDIGDTYTYGHHYQPDFKWWAFPDDDVFKTKTAIDGDAFAKKFKWFDLPVPDIDAAAQFDWPFPDDDPDTQTDGGGIDHHNRDMGIGGPPDSTDDMDIGHCSDLQSVVLNQLVQLLVLLVVLCVVVPPDPQQQDQDDLQSSLVNDRPSGDFSVVVPPPTDRVQQKDSGRNVDGIAGPNRGTNPDPPD

pLDDT: mean 78.97, std 14.8, range [27.02, 98.69]

Mean predicted aligned error: 12.72 Å

Nearest PDB structures (foldseek):
  3bfo-assembly4_D  TM=9.430E-01  e=1.579E-06  Homo sapiens
  3k0w-assembly1_A  TM=5.735E-01  e=4.075E-07  Homo sapiens
  5vkm-assembly1_A  TM=4.709E-01  e=8.471E-06  Homo sapiens
  5vkj-assembly1_A  TM=4.610E-01  e=2.247E-05  Homo sapiens
  5vl3-assembly4_T  TM=4.446E-01  e=1.081E-04  Homo sapiens

Solvent-accessible surface area (backbone atoms only — not comparable to full-atom values): 20298 Å² total; per-residue (Å²): 134,73,78,44,71,50,76,49,80,47,65,31,84,53,68,32,50,31,34,40,34,50,78,46,63,41,81,89,67,30,42,66,42,30,43,39,34,28,34,56,92,38,86,84,70,73,48,47,83,73,48,69,47,76,42,66,95,87,64,83,53,70,49,77,46,80,41,50,51,77,42,51,33,38,38,34,44,34,28,32,74,78,64,61,68,41,77,47,80,45,72,36,48,56,45,40,78,79,39,69,57,70,62,46,78,39,44,50,50,32,50,50,73,42,48,50,41,72,45,70,48,57,46,91,93,44,56,78,43,34,40,31,23,53,75,86,40,78,43,88,88,39,50,44,60,51,51,75,50,60,66,36,46,57,88,70,38,43,40,36,35,36,40,36,28,40,98,66,35,73,36,70,51,71,75,24,45,37,45,37,40,73,76,82,54,75,46,39,73,42,77,76,52,78,51,97,66,30,44,32,30,32,64,48,52,63,77,80,38,56,31,33,33,30,29,14,75,74,86,75,63,73,42,70,27,65,71,49,85,70,65,77,60,75,56,86,96,48,81,46,74,57,70,48,25,64,46,73,29,77,80,54,81,45,64,38,54,62,85,50,88,54,77,44,77,47,49,38,83,51,73,41,64,60,44,52,36,35,43,44,30,49,49,53,46,50,20,50,51,53,47,50,64,78,57,74,81,69,80,59,85,73,43,57,76,53,69,81,72,33,17,85,63,31,73,92,56,38,61,53,34,65,86,48,52,100,79,35,40,34,78,76,14,43,44,62,53,31,70,89,43,79,22,34,36,70,88,59,48,60,62,77,70,80,88,126